Protein AF-0000000070300167 (afdb_homodimer)

InterPro domains:
  IPR032025 Protein of unknown function DUF5063 [PF16702] (9-172)
  IPR038312 DUF5063 superfamily [G3DSA:1.20.120.1550] (3-178)

Nearest PDB structures (foldseek):
  3nrh-assembly1_A  TM=9.424E-01  e=7.336E-11  Bacteroides fragilis YCH46
  3nrh-assembly1_B-2  TM=9.365E-01  e=2.059E-10  Bacteroides fragilis YCH46
  5krw-assembly1_A  TM=2.475E-01  e=1.646E+00  Salmonella enterica subsp. enterica serovar Typhimurium str. LT2
  6dry-assembly1_A  TM=3.589E-01  e=3.986E+00  Homo sapiens
  1ocr-assembly1_C  TM=2.456E-01  e=5.623E+00  Bos taurus

Foldseek 3Di:
DPPPPPDQLCDPLNVQLLVLLVVLLVLLLCVLVDQLLVSLVSLLPSLVSNLVSLVPPPQFAADPVPQPQDFDQDPVSLVSSLVSNCVNCPPLQKDWDPVPPPPPPDPDTDIDGLSNLSSLLNRLSVSLSVCVVVVPSVCNSNSSNVSNVCCVVPSVVSSVVSSVSSVCVNPDPVSVVSVVVVVVVD/DPPPPPDQLCDPLNVQLLVLLVVLLVLLLCVLVDQLLVSLVSLLPSLVSNLVSLVPPPQFAADPVPQPQDFDQDPVSLVSSLVSNCVNCPPLQKDFDPVPPCPPPDPDTDIDGLSNLSSLLNRLSVSLSVCVVVVPSVCNSNSSNVSNVCCVVPSVVSSVVSSVSSVCVNPDPVSVVSVVVVVVVD

pLDDT: mean 89.62, std 16.92, range [21.0, 98.94]

Structure (mmCIF, N/CA/C/O backbone):
data_AF-0000000070300167-model_v1
#
loop_
_entity.id
_entity.type
_entity.pdbx_description
1 polymer 'DUF5063 domain-containing protein'
#
loop_
_atom_site.group_PDB
_atom_site.id
_atom_site.type_symbol
_atom_site.label_atom_id
_atom_site.label_alt_id
_atom_site.label_comp_id
_atom_site.label_asym_id
_atom_site.label_entity_id
_atom_site.label_seq_id
_atom_site.pdbx_PDB_ins_code
_atom_site.Cartn_x
_atom_site.Cartn_y
_atom_site.Cartn_z
_atom_site.occupancy
_atom_site.B_iso_or_equiv
_atom_site.auth_seq_id
_atom_site.auth_comp_id
_atom_site.auth_asym_id
_atom_site.auth_atom_id
_atom_site.pdbx_PDB_model_num
ATOM 1 N N . MET A 1 1 ? 16.453 39.25 -17.203 1 25.11 1 MET A N 1
ATOM 2 C CA . MET A 1 1 ? 16.219 38.562 -15.922 1 25.11 1 MET A CA 1
ATOM 3 C C . MET A 1 1 ? 15.164 37.469 -16.062 1 25.11 1 MET A C 1
ATOM 5 O O . MET A 1 1 ? 14.016 37.781 -16.375 1 25.11 1 MET A O 1
ATOM 9 N N . LYS A 1 2 ? 15.367 36.375 -16.641 1 31.42 2 LYS A N 1
ATOM 10 C CA . LYS A 1 2 ? 14.391 35.438 -17.219 1 31.42 2 LYS A CA 1
ATOM 11 C C . LYS A 1 2 ? 13.359 35.031 -16.172 1 31.42 2 LYS A C 1
ATOM 13 O O . LYS A 1 2 ? 13.727 34.625 -15.062 1 31.42 2 LYS A O 1
ATOM 18 N N . GLU A 1 3 ? 12.172 35.688 -16.031 1 32.5 3 GLU A N 1
ATOM 19 C CA . GLU A 1 3 ? 11.07 35.469 -15.094 1 32.5 3 GLU A CA 1
ATOM 20 C C . GLU A 1 3 ? 10.812 34 -14.844 1 32.5 3 GLU A C 1
ATOM 22 O O . GLU A 1 3 ? 10.586 33.219 -15.789 1 32.5 3 GLU A O 1
ATOM 27 N N . THR A 1 4 ? 11.609 33.25 -14.117 1 35.62 4 THR A N 1
ATOM 28 C CA . THR A 1 4 ? 11.367 31.859 -13.672 1 35.62 4 THR A CA 1
ATOM 29 C C . THR A 1 4 ? 9.875 31.625 -13.43 1 35.62 4 THR A C 1
ATOM 31 O O . THR A 1 4 ? 9.266 32.312 -12.602 1 35.62 4 THR A O 1
ATOM 34 N N . ASN A 1 5 ? 9.031 31.516 -14.422 1 37.38 5 ASN A N 1
ATOM 35 C CA . ASN A 1 5 ? 7.574 31.422 -14.453 1 37.38 5 ASN A CA 1
ATOM 36 C C . ASN A 1 5 ? 7.016 30.828 -13.164 1 37.38 5 ASN A C 1
ATOM 38 O O . ASN A 1 5 ? 7.359 29.703 -12.805 1 37.38 5 ASN A O 1
ATOM 42 N N . ALA A 1 6 ? 6.883 31.406 -12.016 1 41.62 6 ALA A N 1
ATOM 43 C CA . ALA A 1 6 ? 6.383 31.141 -10.672 1 41.62 6 ALA A CA 1
ATOM 44 C C . ALA A 1 6 ? 5.375 30 -10.68 1 41.62 6 ALA A C 1
ATOM 46 O O . ALA A 1 6 ? 4.219 30.188 -11.07 1 41.62 6 ALA A O 1
ATOM 47 N N . GLY A 1 7 ? 5.402 28.672 -11.203 1 50.94 7 GLY A N 1
ATOM 48 C CA . GLY A 1 7 ? 4.711 27.438 -11.555 1 50.94 7 GLY A CA 1
ATOM 49 C C . GLY A 1 7 ? 3.656 27.047 -10.539 1 50.94 7 GLY A C 1
ATOM 50 O O . GLY A 1 7 ? 3.717 27.453 -9.383 1 50.94 7 GLY A O 1
ATOM 51 N N . SER A 1 8 ? 2.234 26.75 -11 1 73.44 8 SER A N 1
ATOM 52 C CA . SER A 1 8 ? 0.979 26.562 -10.273 1 73.44 8 SER A CA 1
ATOM 53 C C . SER A 1 8 ? 1.169 25.672 -9.055 1 73.44 8 SER A C 1
ATOM 55 O O . SER A 1 8 ? 1.855 24.641 -9.133 1 73.44 8 SER A O 1
ATOM 57 N N . VAL A 1 9 ? 1.054 26.25 -7.863 1 84.5 9 VAL A N 1
ATOM 58 C CA . VAL A 1 9 ? 1.05 25.469 -6.625 1 84.5 9 VAL A CA 1
ATOM 59 C C . VAL A 1 9 ? 0.183 24.234 -6.793 1 84.5 9 VAL A C 1
ATOM 61 O O . VAL A 1 9 ? 0.284 23.281 -6.008 1 84.5 9 VAL A O 1
ATOM 64 N N . TYR A 1 10 ? -0.484 24.234 -7.883 1 90.62 10 TYR A N 1
ATOM 65 C CA . TYR A 1 10 ? -1.312 23.078 -8.188 1 90.62 10 TYR A CA 1
ATOM 66 C C . TYR A 1 10 ? -0.616 22.156 -9.188 1 90.62 10 TYR A C 1
ATOM 68 O O . TYR A 1 10 ? -1.032 22.047 -10.344 1 90.62 10 TYR A O 1
ATOM 76 N N . SER A 1 11 ? 0.337 21.438 -8.703 1 94.38 11 SER A N 1
ATOM 77 C CA . SER A 1 11 ? 1.073 20.484 -9.523 1 94.38 11 SER A CA 1
ATOM 78 C C . SER A 1 11 ? 0.203 19.281 -9.891 1 94.38 11 SER A C 1
ATOM 80 O O . SER A 1 11 ? -0.811 19.031 -9.234 1 94.38 11 SER A O 1
ATOM 82 N N . PRO A 1 12 ? 0.55 18.625 -10.992 1 96.56 12 PRO A N 1
ATOM 83 C CA . PRO A 1 12 ? -0.174 17.406 -11.305 1 96.56 12 PRO A CA 1
ATOM 84 C C . PRO A 1 12 ? -0.193 16.406 -10.148 1 96.56 12 PRO A C 1
ATOM 86 O O . PRO A 1 12 ? -1.192 15.719 -9.938 1 96.56 12 PRO A O 1
ATOM 89 N N . GLU A 1 13 ? 0.882 16.297 -9.391 1 97.56 13 GLU A N 1
ATOM 90 C CA . GLU A 1 13 ? 0.971 15.391 -8.25 1 97.56 13 GLU A CA 1
ATOM 91 C C . GLU A 1 13 ? -0.043 15.766 -7.172 1 97.56 13 GLU A C 1
ATOM 93 O O . GLU A 1 13 ? -0.652 14.883 -6.555 1 97.56 13 GLU A O 1
ATOM 98 N N . LEU A 1 14 ? -0.174 17.094 -6.988 1 97.88 14 LEU A N 1
ATOM 99 C CA . LEU A 1 14 ? -1.149 17.531 -6 1 97.88 14 LEU A CA 1
ATOM 100 C C . LEU A 1 14 ? -2.57 17.219 -6.457 1 97.88 14 LEU A C 1
ATOM 102 O O . LEU A 1 14 ? -3.408 16.812 -5.652 1 97.88 14 LEU A O 1
ATOM 106 N N . ILE A 1 15 ? -2.82 17.391 -7.711 1 97.62 15 ILE A N 1
ATOM 107 C CA . ILE A 1 15 ? -4.145 17.125 -8.258 1 97.62 15 ILE A CA 1
ATOM 108 C C . ILE A 1 15 ? -4.461 15.633 -8.148 1 97.62 15 ILE A C 1
ATOM 110 O O . ILE A 1 15 ? -5.574 15.258 -7.781 1 97.62 15 ILE A O 1
ATOM 114 N N . GLU A 1 16 ? -3.518 14.805 -8.477 1 98.44 16 GLU A N 1
ATOM 115 C CA . GLU A 1 16 ? -3.693 13.359 -8.367 1 98.44 16 GLU A CA 1
ATOM 116 C C . GLU A 1 16 ? -3.922 12.938 -6.922 1 98.44 16 GLU A C 1
ATOM 118 O O . GLU A 1 16 ? -4.777 12.094 -6.641 1 98.44 16 GLU A O 1
ATOM 123 N N . PHE A 1 17 ? -3.178 13.555 -6.059 1 98.69 17 PHE A N 1
ATOM 124 C CA . PHE A 1 17 ? -3.381 13.297 -4.637 1 98.69 17 PHE A CA 1
ATOM 125 C C . PHE A 1 17 ? -4.793 13.695 -4.215 1 98.69 17 PHE A C 1
ATOM 127 O O . PHE A 1 17 ? -5.469 12.938 -3.516 1 98.69 17 PHE A O 1
ATOM 134 N N . ALA A 1 18 ? -5.168 14.852 -4.609 1 98.5 18 ALA A N 1
ATOM 135 C CA . ALA A 1 18 ? -6.484 15.359 -4.227 1 98.5 18 ALA A CA 1
ATOM 136 C C . ALA A 1 18 ? -7.594 14.453 -4.754 1 98.5 18 ALA A C 1
ATOM 138 O O . ALA A 1 18 ? -8.578 14.195 -4.059 1 98.5 18 ALA A O 1
ATOM 139 N N . THR A 1 19 ? -7.41 13.945 -5.93 1 98.44 19 THR A N 1
ATOM 140 C CA . THR A 1 19 ? -8.406 13.07 -6.539 1 98.44 19 THR A CA 1
ATOM 141 C C . THR A 1 19 ? -8.586 11.797 -5.711 1 98.44 19 THR A C 1
ATOM 143 O O . THR A 1 19 ? -9.719 11.43 -5.371 1 98.44 19 THR A O 1
ATOM 146 N N . VAL A 1 20 ? -7.527 11.172 -5.352 1 98.81 20 VAL A N 1
ATOM 147 C CA . VAL A 1 20 ? -7.574 9.938 -4.574 1 98.81 20 VAL A CA 1
ATOM 148 C C . VAL A 1 20 ? -7.988 10.25 -3.137 1 9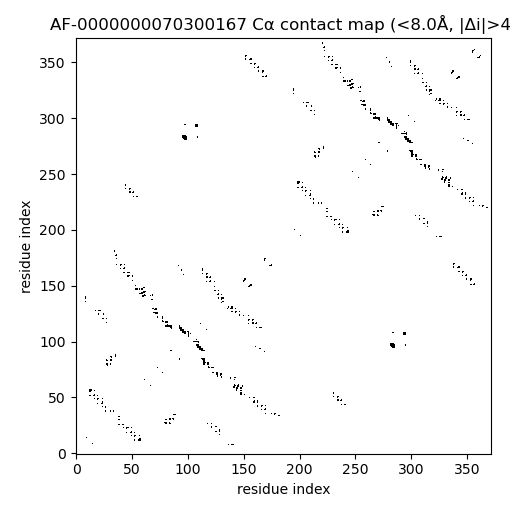8.81 20 VAL A C 1
ATOM 150 O O . VAL A 1 20 ? -8.727 9.484 -2.516 1 98.81 20 VAL A O 1
ATOM 153 N N . GLY A 1 21 ? -7.484 11.383 -2.592 1 98.88 21 GLY A N 1
ATOM 154 C CA . GLY A 1 21 ? -7.828 11.797 -1.239 1 98.88 21 GLY A CA 1
ATOM 155 C C . GLY A 1 21 ? -9.312 12.047 -1.049 1 98.88 21 GLY A C 1
ATOM 156 O O . GLY A 1 21 ? -9.891 11.656 -0.031 1 98.88 21 GLY A O 1
ATOM 157 N N . VAL A 1 22 ? -9.883 12.688 -2.021 1 98.81 22 VAL A N 1
ATOM 158 C CA . VAL A 1 22 ? -11.312 12.961 -1.962 1 98.81 22 VAL A CA 1
ATOM 159 C C . VAL A 1 22 ? -12.086 11.641 -1.965 1 98.81 22 VAL A C 1
ATOM 161 O O . VAL A 1 22 ? -13.062 11.484 -1.225 1 98.81 22 VAL A O 1
ATOM 164 N N . GLU A 1 23 ? -11.672 10.711 -2.783 1 98.75 23 GLU A N 1
ATOM 165 C CA . GLU A 1 23 ? -12.312 9.398 -2.822 1 98.75 23 GLU A CA 1
ATOM 166 C C . GLU A 1 23 ? -12.188 8.688 -1.478 1 98.75 23 GLU A C 1
ATOM 168 O O . GLU A 1 23 ? -13.156 8.102 -0.986 1 98.75 23 GLU A O 1
ATOM 173 N N . PHE A 1 24 ? -11.055 8.727 -0.912 1 98.94 24 PHE A N 1
ATOM 174 C CA . PHE A 1 24 ? -10.82 8.094 0.379 1 98.94 24 PHE A CA 1
ATOM 175 C C . PHE A 1 24 ? -11.68 8.734 1.463 1 98.94 24 PHE A C 1
ATOM 177 O O . PHE A 1 24 ? -12.32 8.031 2.246 1 98.94 24 PHE A O 1
ATOM 184 N N . CYS A 1 25 ? -11.617 10.094 1.52 1 98.88 25 CYS A N 1
ATOM 185 C CA . CYS A 1 25 ? -12.383 10.789 2.545 1 98.88 25 CYS A CA 1
ATOM 186 C C . CYS A 1 25 ? -13.875 10.484 2.42 1 98.88 25 CYS A C 1
ATOM 188 O O . CYS A 1 25 ? -14.547 10.234 3.422 1 98.88 25 CYS A O 1
ATOM 190 N N . ALA A 1 26 ? -14.367 10.484 1.227 1 98.75 26 ALA A N 1
ATOM 191 C CA . ALA A 1 26 ? -15.773 10.164 1.007 1 98.75 26 ALA A CA 1
ATOM 192 C C . ALA A 1 26 ? -16.094 8.742 1.477 1 98.75 26 ALA A C 1
ATOM 194 O O . ALA A 1 26 ? -17.141 8.508 2.092 1 98.75 26 ALA A O 1
ATOM 195 N N . LEU A 1 27 ? -15.227 7.812 1.201 1 98.88 27 LEU A N 1
ATOM 196 C CA . LEU A 1 27 ? -15.414 6.414 1.569 1 98.88 27 LEU A CA 1
ATOM 197 C C . LEU A 1 27 ? -15.539 6.258 3.082 1 98.88 27 LEU A C 1
ATOM 199 O O . LEU A 1 27 ? -16.469 5.613 3.57 1 98.88 27 LEU A O 1
ATOM 203 N N . VAL A 1 28 ? -14.648 6.867 3.848 1 98.88 28 VAL A N 1
ATOM 204 C CA . VAL A 1 28 ? -14.633 6.641 5.289 1 98.88 28 VAL A CA 1
ATOM 205 C C . VAL A 1 28 ? -15.719 7.473 5.957 1 98.88 28 VAL A C 1
ATOM 207 O O . VAL A 1 28 ? -16.297 7.055 6.965 1 98.88 28 VAL A O 1
ATOM 210 N N . GLU A 1 29 ? -16.016 8.656 5.402 1 98.75 29 GLU A N 1
ATOM 211 C CA . GLU A 1 29 ? -17.094 9.484 5.938 1 98.75 29 GLU A CA 1
ATOM 212 C C . GLU A 1 29 ? -18.453 8.797 5.801 1 98.75 29 GLU A C 1
ATOM 214 O O . GLU A 1 29 ? -19.344 9.008 6.621 1 98.75 29 GLU A O 1
ATOM 219 N N . GLN A 1 30 ? -18.531 8.008 4.789 1 98.25 30 GLN A N 1
ATOM 220 C CA . GLN A 1 30 ? -19.797 7.336 4.52 1 98.25 30 GLN A CA 1
ATOM 221 C C . GLN A 1 30 ? -19.703 5.844 4.824 1 98.25 30 GLN A C 1
ATOM 223 O O . GLN A 1 30 ? -20.422 5.035 4.223 1 98.25 30 GLN A O 1
ATOM 228 N N . ALA A 1 31 ? -18.859 5.477 5.676 1 98.44 31 ALA A N 1
ATOM 229 C CA . ALA A 1 31 ? -18.625 4.066 5.98 1 98.44 31 ALA A CA 1
ATOM 230 C C . ALA A 1 31 ? -19.922 3.371 6.383 1 98.44 31 ALA A C 1
ATOM 232 O O . ALA A 1 31 ? -20.188 2.258 5.93 1 98.44 31 ALA A O 1
ATOM 233 N N . ALA A 1 32 ? -20.797 4.086 7.145 1 96.75 32 ALA A N 1
ATOM 234 C CA . ALA A 1 32 ? -22.016 3.502 7.691 1 96.75 32 ALA A CA 1
ATOM 235 C C . ALA A 1 32 ? -23.016 3.182 6.578 1 96.75 32 ALA A C 1
ATOM 237 O O . ALA A 1 32 ? -23.906 2.35 6.758 1 96.75 32 ALA A O 1
ATOM 238 N N . ALA A 1 33 ? -22.844 3.797 5.473 1 97.19 33 ALA A N 1
ATOM 239 C CA . ALA A 1 33 ? -23.781 3.639 4.371 1 97.19 33 ALA A CA 1
ATOM 240 C C . ALA A 1 33 ? -23.375 2.498 3.447 1 97.19 33 ALA A C 1
ATOM 242 O O . ALA A 1 33 ? -24.125 2.104 2.557 1 97.19 33 ALA A O 1
ATOM 243 N N . HIS A 1 34 ? -22.25 1.904 3.604 1 97 34 HIS A N 1
ATOM 244 C CA . HIS A 1 34 ? -21.75 0.831 2.754 1 97 34 HIS A CA 1
ATOM 245 C C . HIS A 1 34 ? -22.031 -0.536 3.371 1 97 34 HIS A C 1
ATOM 247 O O . HIS A 1 34 ? -22.078 -0.673 4.594 1 97 34 HIS A O 1
ATOM 253 N N . ARG A 1 35 ? -22.203 -1.478 2.43 1 96.94 35 ARG A N 1
ATOM 254 C CA . ARG A 1 35 ? -22.031 -2.855 2.879 1 96.94 35 ARG A CA 1
ATOM 255 C C . ARG A 1 35 ? -20.609 -3.107 3.352 1 96.94 35 ARG A C 1
ATOM 257 O O . ARG A 1 35 ? -19.656 -2.514 2.828 1 96.94 35 ARG A O 1
ATOM 264 N N . THR A 1 36 ? -20.484 -3.986 4.32 1 97.88 36 THR A N 1
ATOM 265 C CA . THR A 1 36 ? -19.172 -4.277 4.895 1 97.88 36 THR A CA 1
ATOM 266 C C . THR A 1 36 ? -18.188 -4.723 3.814 1 97.88 36 THR A C 1
ATOM 268 O O . THR A 1 36 ? -17.078 -4.215 3.734 1 97.88 36 THR A O 1
ATOM 271 N N . THR A 1 37 ? -18.641 -5.582 2.936 1 98 37 THR A N 1
ATOM 272 C CA . THR A 1 37 ? -17.766 -6.141 1.92 1 98 37 THR A CA 1
ATOM 273 C C . THR A 1 37 ? -17.375 -5.082 0.887 1 98 37 THR A C 1
ATOM 275 O O . THR A 1 37 ? -16.25 -5.051 0.411 1 98 37 THR A O 1
ATOM 278 N N . ASP A 1 38 ? -18.312 -4.234 0.603 1 98.06 38 ASP A N 1
ATOM 279 C CA . ASP A 1 38 ? -18.031 -3.146 -0.327 1 98.06 38 ASP A CA 1
ATOM 280 C C . ASP A 1 38 ? -17 -2.18 0.253 1 98.06 38 ASP A C 1
ATOM 282 O O . ASP A 1 38 ? -16.094 -1.72 -0.458 1 98.06 38 ASP A O 1
ATOM 286 N N . PHE A 1 39 ? -17.156 -1.859 1.493 1 98.75 39 PHE A N 1
ATOM 287 C CA . PHE A 1 39 ? -16.234 -0.958 2.156 1 98.75 39 PHE A CA 1
ATOM 288 C C . PHE A 1 39 ? -14.82 -1.542 2.16 1 98.75 39 PHE A C 1
ATOM 290 O O . PHE A 1 39 ? -13.859 -0.853 1.824 1 98.75 39 PHE A O 1
ATOM 297 N N . ILE A 1 40 ? -14.695 -2.818 2.521 1 98.75 40 ILE A N 1
ATOM 298 C CA . ILE A 1 40 ? -13.398 -3.488 2.6 1 98.75 40 ILE A CA 1
ATOM 299 C C . ILE A 1 40 ? -12.758 -3.531 1.215 1 98.75 40 ILE A C 1
ATOM 301 O O . ILE A 1 40 ? -11.562 -3.25 1.067 1 98.75 40 ILE A O 1
ATOM 305 N N . ASP A 1 41 ? -13.539 -3.844 0.229 1 98.25 41 ASP A N 1
ATOM 306 C CA . ASP A 1 41 ? -13.055 -3.924 -1.145 1 98.25 41 ASP A CA 1
ATOM 307 C C . ASP A 1 41 ? -12.523 -2.572 -1.62 1 98.25 41 ASP A C 1
ATOM 309 O O . ASP A 1 41 ? -11.414 -2.484 -2.148 1 98.25 41 ASP A O 1
ATOM 313 N N . LYS A 1 42 ? -13.258 -1.543 -1.395 1 98.62 42 LYS A N 1
ATOM 314 C CA . LYS A 1 42 ? -12.875 -0.205 -1.838 1 98.62 42 LYS A CA 1
ATOM 315 C C . LYS A 1 42 ? -11.695 0.326 -1.035 1 98.62 42 LYS A C 1
ATOM 317 O O . LYS A 1 42 ? -10.758 0.888 -1.603 1 98.62 42 LYS A O 1
ATOM 322 N N . ALA A 1 43 ? -11.734 0.122 0.259 1 98.88 43 ALA A N 1
ATOM 323 C CA . ALA A 1 43 ? -10.68 0.633 1.129 1 98.88 43 ALA A CA 1
ATOM 324 C C . ALA A 1 43 ? -9.344 -0.046 0.829 1 98.88 43 ALA A C 1
ATOM 326 O O . ALA A 1 43 ? -8.305 0.612 0.78 1 98.88 43 ALA A O 1
ATOM 327 N N . SER A 1 44 ? -9.375 -1.395 0.604 1 98.44 44 SER A N 1
ATOM 328 C CA . SER A 1 44 ? -8.148 -2.145 0.345 1 98.44 44 SER A CA 1
ATOM 329 C C . SER A 1 44 ? -7.5 -1.706 -0.963 1 98.44 44 SER A C 1
ATOM 331 O O . SER A 1 44 ? -6.297 -1.892 -1.158 1 98.44 44 SER A O 1
ATOM 333 N N . LYS A 1 45 ? -8.25 -1.039 -1.826 1 98.5 45 LYS A N 1
ATOM 334 C CA . LYS A 1 45 ? -7.73 -0.603 -3.117 1 98.5 45 LYS A CA 1
ATOM 335 C C . LYS A 1 45 ? -7.336 0.872 -3.082 1 98.5 45 LYS A C 1
ATOM 337 O O . LYS A 1 45 ? -6.32 1.264 -3.66 1 98.5 45 LYS A O 1
ATOM 342 N N . VAL A 1 46 ? -8.055 1.632 -2.381 1 98.81 46 VAL A N 1
ATOM 343 C CA . VAL A 1 46 ? -7.805 3.068 -2.4 1 98.81 46 VAL A CA 1
ATOM 344 C C . VAL A 1 46 ? -6.598 3.395 -1.527 1 98.81 46 VAL A C 1
ATOM 346 O O . VAL A 1 46 ? -5.844 4.324 -1.822 1 98.81 46 VAL A O 1
ATOM 349 N N . LEU A 1 47 ? -6.332 2.639 -0.476 1 98.88 47 LEU A N 1
ATOM 350 C CA . LEU A 1 47 ? -5.27 2.949 0.474 1 98.88 47 LEU A CA 1
ATOM 351 C C . LEU A 1 47 ? -3.9 2.838 -0.187 1 98.88 47 LEU A C 1
ATOM 353 O O . LEU A 1 47 ? -3.084 3.758 -0.09 1 98.88 47 LEU A O 1
ATOM 357 N N . PRO A 1 48 ? -3.611 1.742 -0.956 1 98.81 48 PRO A N 1
ATOM 358 C CA . PRO A 1 48 ? -2.326 1.702 -1.658 1 98.81 48 PRO A CA 1
ATOM 359 C C . PRO A 1 48 ? -2.164 2.848 -2.656 1 98.81 48 PRO A C 1
ATOM 361 O O . PRO A 1 48 ? -1.071 3.406 -2.787 1 98.81 48 PRO A O 1
ATOM 364 N N . LEU A 1 49 ? -3.219 3.158 -3.293 1 98.75 49 LEU A N 1
ATOM 365 C CA . LEU A 1 49 ? -3.17 4.262 -4.246 1 98.75 49 LEU A CA 1
ATOM 366 C C . LEU A 1 49 ? -2.9 5.582 -3.537 1 98.75 49 LEU A C 1
ATOM 368 O O . LEU A 1 49 ? -2.115 6.402 -4.02 1 98.75 49 LEU A O 1
ATOM 372 N N . LEU A 1 50 ? -3.561 5.785 -2.43 1 98.94 50 LEU A N 1
ATOM 373 C CA . LEU A 1 50 ? -3.361 7 -1.643 1 98.94 50 LEU A CA 1
ATOM 374 C C . LEU A 1 50 ? -1.924 7.09 -1.141 1 98.94 50 LEU A C 1
ATOM 376 O O . LEU A 1 50 ? -1.33 8.172 -1.142 1 98.94 50 LEU A O 1
ATOM 380 N N . TYR A 1 51 ? -1.36 5.961 -0.686 1 98.94 51 TYR A N 1
ATOM 381 C CA . TYR A 1 51 ? 0.034 5.938 -0.258 1 98.94 51 TYR A CA 1
ATOM 382 C C . TYR A 1 51 ? 0.953 6.441 -1.366 1 98.94 51 TYR A C 1
ATOM 384 O O . TYR A 1 51 ? 1.779 7.328 -1.142 1 98.94 51 TYR A O 1
ATOM 392 N N . LEU A 1 52 ? 0.708 5.922 -2.557 1 98.81 52 LEU A N 1
ATOM 393 C CA . LEU A 1 52 ? 1.561 6.27 -3.688 1 98.81 52 LEU A CA 1
ATOM 394 C C . LEU A 1 52 ? 1.432 7.75 -4.031 1 98.81 52 LEU A C 1
ATOM 396 O O . LEU A 1 52 ? 2.438 8.438 -4.223 1 98.81 52 LEU A O 1
ATOM 400 N N . LYS A 1 53 ? 0.204 8.195 -4.098 1 98.81 53 LYS A N 1
ATOM 401 C CA . LYS A 1 53 ? -0.017 9.586 -4.484 1 98.81 53 LYS A CA 1
ATOM 402 C C . LYS A 1 53 ? 0.542 10.539 -3.436 1 98.81 53 LYS A C 1
ATOM 404 O O . LYS A 1 53 ? 1.008 11.633 -3.77 1 98.81 53 LYS A O 1
ATOM 409 N N . THR A 1 54 ? 0.536 10.109 -2.17 1 98.88 54 THR A N 1
ATOM 410 C CA . THR A 1 54 ? 1.142 10.922 -1.124 1 98.88 54 THR A CA 1
ATOM 411 C C . THR A 1 54 ? 2.658 10.969 -1.287 1 98.88 54 THR A C 1
ATOM 413 O O . THR A 1 54 ? 3.258 12.047 -1.237 1 98.88 54 THR A O 1
ATOM 416 N N . ALA A 1 55 ? 3.215 9.82 -1.535 1 98.44 55 ALA A N 1
ATOM 417 C CA . ALA A 1 55 ? 4.664 9.695 -1.653 1 98.44 55 ALA A CA 1
ATOM 418 C C . ALA A 1 55 ? 5.188 10.508 -2.84 1 98.44 55 ALA A C 1
ATOM 420 O O . ALA A 1 55 ? 6.375 10.82 -2.906 1 98.44 55 ALA A O 1
ATOM 421 N N . LEU A 1 56 ? 4.305 10.859 -3.791 1 98.31 56 LEU A N 1
ATOM 422 C CA . LEU A 1 56 ? 4.715 11.547 -5.016 1 98.31 56 LEU A CA 1
ATOM 423 C C . LEU A 1 56 ? 4.477 13.047 -4.906 1 98.31 56 LEU A C 1
ATOM 425 O O . LEU A 1 56 ? 4.781 13.797 -5.836 1 98.31 56 LEU A O 1
ATOM 429 N N . LEU A 1 57 ? 3.93 13.5 -3.773 1 98.25 57 LEU A N 1
ATOM 430 C CA . LE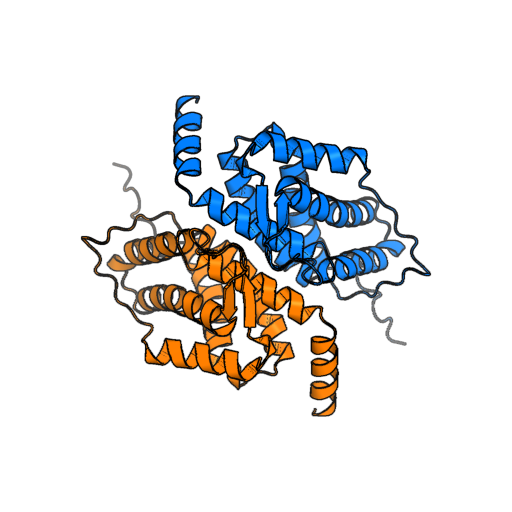U A 1 57 ? 3.736 14.93 -3.576 1 98.25 57 LEU A CA 1
ATOM 431 C C . LEU A 1 57 ? 5.07 15.672 -3.625 1 98.25 57 LEU A C 1
ATOM 433 O O . LEU A 1 57 ? 6.105 15.117 -3.262 1 98.25 57 LEU A O 1
ATOM 437 N N . PRO A 1 58 ? 4.996 16.938 -4.074 1 96.81 58 PRO A N 1
ATOM 438 C CA . PRO A 1 58 ? 6.242 17.703 -4.055 1 96.81 58 PRO A CA 1
ATOM 439 C C . PRO A 1 58 ? 6.855 17.797 -2.658 1 96.81 58 PRO A C 1
ATOM 441 O O . PRO A 1 58 ? 6.137 17.984 -1.675 1 96.81 58 PRO A O 1
ATOM 444 N N . PRO A 1 59 ? 8.141 17.625 -2.633 1 94.81 59 PRO A N 1
ATOM 445 C CA . PRO A 1 59 ? 8.82 17.516 -1.338 1 94.81 59 PRO A CA 1
ATOM 446 C C . PRO A 1 59 ? 8.992 18.875 -0.651 1 94.81 59 PRO A C 1
ATOM 448 O O . PRO A 1 59 ? 10.125 19.281 -0.37 1 94.81 59 PRO A O 1
ATOM 451 N N . TYR A 1 60 ? 7.914 19.453 -0.261 1 93.88 60 TYR A N 1
ATOM 452 C CA . TYR A 1 60 ? 7.969 20.688 0.503 1 93.88 60 TYR A CA 1
ATOM 453 C C . TYR A 1 60 ? 8.367 20.422 1.95 1 93.88 60 TYR A C 1
ATOM 455 O O . TYR A 1 60 ? 8.023 19.375 2.51 1 93.88 60 TYR A O 1
ATOM 463 N N . GLU A 1 61 ? 9.086 21.344 2.471 1 90.25 61 GLU A N 1
ATOM 464 C CA . GLU A 1 61 ? 9.508 21.219 3.863 1 90.25 61 GLU A CA 1
ATOM 465 C C . GLU A 1 61 ? 8.469 21.812 4.809 1 90.25 61 GLU A C 1
ATOM 467 O O . GLU A 1 61 ? 7.656 22.656 4.398 1 90.25 61 GLU A O 1
ATOM 472 N N . TYR A 1 62 ? 8.516 21.25 5.996 1 91.06 62 TYR A N 1
ATOM 473 C CA . TYR A 1 62 ? 7.582 21.719 7.02 1 91.06 62 TYR A CA 1
ATOM 474 C C . TYR A 1 62 ? 8.328 22.203 8.258 1 91.06 62 TYR A C 1
ATOM 476 O O . TYR A 1 62 ? 9.312 21.609 8.68 1 91.06 62 TYR A O 1
ATOM 484 N N . SER A 1 63 ? 7.945 23.453 8.68 1 86.19 63 SER A N 1
ATOM 485 C CA . SER A 1 63 ? 8.438 24 9.938 1 86.19 63 SER A CA 1
ATOM 486 C C . SER A 1 63 ? 7.289 24.328 10.891 1 86.19 63 SER A C 1
ATOM 488 O O . SER A 1 63 ? 6.359 25.047 10.523 1 86.19 63 SER A O 1
ATOM 490 N N . GLU A 1 64 ? 7.371 23.812 12.07 1 82.12 64 GLU A N 1
ATOM 491 C CA . GLU A 1 64 ? 6.344 24.062 13.078 1 82.12 64 GLU A CA 1
ATOM 492 C C . GLU A 1 64 ? 6.348 25.516 13.531 1 82.12 64 GLU A C 1
ATOM 494 O O . GLU A 1 64 ? 5.32 26.047 13.961 1 82.12 64 GLU A O 1
ATOM 499 N N . GLU A 1 65 ? 7.48 26.141 13.414 1 79.12 65 GLU A N 1
ATOM 500 C CA . GLU A 1 65 ? 7.652 27.516 13.875 1 79.12 65 GLU A CA 1
ATOM 501 C C . GLU A 1 65 ? 6.812 28.484 13.055 1 79.12 65 GLU A C 1
ATOM 503 O O . GLU A 1 65 ? 6.328 29.484 13.57 1 79.12 65 GLU A O 1
ATOM 508 N N . VAL A 1 66 ? 6.641 28.125 11.867 1 73.31 66 VAL A N 1
ATOM 509 C CA . VAL A 1 66 ? 5.922 29.047 10.984 1 73.31 66 VAL A CA 1
ATOM 510 C C . VAL A 1 66 ? 4.621 28.391 10.516 1 73.31 66 VAL A C 1
ATOM 512 O O . VAL A 1 66 ? 4.055 28.797 9.492 1 73.31 66 VAL A O 1
ATOM 515 N N . ASP A 1 67 ? 4.184 27.484 11.359 1 70.44 67 ASP A N 1
ATOM 516 C CA . ASP A 1 67 ? 3.004 26.75 10.922 1 70.44 67 ASP A CA 1
ATOM 517 C C . ASP A 1 67 ? 1.743 27.594 11.031 1 70.44 67 ASP A C 1
ATOM 519 O O . ASP A 1 67 ? 1.291 27.906 12.141 1 70.44 67 ASP A O 1
ATOM 523 N N . PHE A 1 68 ? 1.233 27.953 9.961 1 79 68 PHE A N 1
ATOM 524 C CA . PHE A 1 68 ? -0.006 28.719 9.898 1 79 68 PHE A CA 1
ATOM 525 C C . PHE A 1 68 ? -1.083 27.938 9.148 1 79 68 PHE A C 1
ATOM 527 O O . PHE A 1 68 ? -2.086 28.516 8.719 1 79 68 PHE A O 1
ATOM 534 N N . VAL A 1 69 ? -0.805 26.625 9.055 1 85.06 69 VAL A N 1
ATOM 535 C CA . VAL A 1 69 ? -1.728 25.812 8.266 1 85.06 69 VAL A CA 1
ATOM 536 C C . VAL A 1 69 ? -2.951 25.469 9.109 1 85.06 69 VAL A C 1
ATOM 538 O O . VAL A 1 69 ? -2.816 24.984 10.242 1 85.06 69 VAL A O 1
ATOM 541 N N . GLU A 1 70 ? -4.09 25.719 8.641 1 86.44 70 GLU A N 1
ATOM 542 C CA . GLU A 1 70 ? -5.355 25.469 9.32 1 86.44 70 GLU A CA 1
ATOM 543 C C . GLU A 1 70 ? -5.664 23.969 9.367 1 86.44 70 GLU A C 1
ATOM 545 O O . GLU A 1 70 ? -5.273 23.219 8.469 1 86.44 70 GLU A O 1
ATOM 550 N N . GLU A 1 71 ? -6.32 23.594 10.469 1 92.12 71 GLU A N 1
ATOM 551 C CA . GLU A 1 71 ? -6.863 22.234 10.586 1 92.12 71 GLU A CA 1
ATOM 552 C C . GLU A 1 71 ? -8.344 22.203 10.227 1 92.12 71 GLU A C 1
ATOM 554 O O . GLU A 1 71 ? -9.156 22.906 10.852 1 92.12 71 GLU A O 1
ATOM 559 N N . TYR A 1 72 ? -8.656 21.422 9.258 1 94.56 72 TYR A N 1
ATOM 560 C CA . TYR A 1 72 ? -10.031 21.391 8.766 1 94.56 72 TYR A CA 1
ATOM 561 C C . TYR A 1 72 ? -10.789 20.203 9.328 1 94.56 72 TYR A C 1
ATOM 563 O O . TYR A 1 72 ? -12.016 20.25 9.469 1 94.56 72 TYR A O 1
ATOM 571 N N . ILE A 1 73 ? -10.109 19.156 9.648 1 97.88 73 ILE A N 1
ATOM 572 C CA . ILE A 1 73 ? -10.742 18 10.266 1 97.88 73 ILE A CA 1
ATOM 573 C C . ILE A 1 73 ? -10.844 18.203 11.773 1 97.88 73 ILE A C 1
ATOM 575 O O . ILE A 1 73 ? -9.82 18.344 12.461 1 97.88 73 ILE A O 1
ATOM 579 N N . THR A 1 74 ? -12.047 18.25 12.242 1 97.62 74 THR A N 1
ATOM 580 C CA . THR A 1 74 ? -12.281 18.438 13.664 1 97.62 74 THR A CA 1
ATOM 581 C C . THR A 1 74 ? -12.188 17.125 14.422 1 97.62 74 THR A C 1
ATOM 583 O O . THR A 1 74 ? -12.18 16.047 13.805 1 97.62 74 THR A O 1
ATOM 586 N N . GLU A 1 75 ? -12.125 17.266 15.719 1 97.38 75 GLU A N 1
ATOM 587 C CA . GLU A 1 75 ? -12.164 16.078 16.562 1 97.38 75 GLU A CA 1
ATOM 588 C C . GLU A 1 75 ? -13.453 15.297 16.359 1 97.38 75 GLU A C 1
ATOM 590 O O . GLU A 1 75 ? -13.438 14.062 16.359 1 97.38 75 GLU A O 1
ATOM 595 N N . GLU A 1 76 ? -14.5 16.016 16.234 1 98.12 76 GLU A N 1
ATOM 596 C CA . GLU A 1 76 ? -15.797 15.383 16.016 1 98.12 76 GLU A CA 1
ATOM 597 C C . GLU A 1 76 ? -15.797 14.57 14.711 1 98.12 76 GLU A C 1
ATOM 599 O O . GLU A 1 76 ? -16.281 13.438 14.68 1 98.12 76 GLU A O 1
ATOM 604 N N . SER A 1 77 ? -15.305 15.148 13.633 1 98.31 77 SER A N 1
ATOM 605 C CA . SER A 1 77 ? -15.234 14.445 12.359 1 98.31 77 SER A CA 1
ATOM 606 C C . SER A 1 77 ? -14.336 13.219 12.445 1 98.31 77 SER A C 1
ATOM 608 O O . SER A 1 77 ? -14.656 12.172 11.883 1 98.31 77 SER A O 1
ATOM 610 N N . TYR A 1 78 ? -13.242 13.383 13.141 1 98.5 78 TYR A N 1
ATOM 611 C CA . TYR A 1 78 ? -12.336 12.266 13.391 1 98.5 78 TYR A CA 1
ATOM 612 C C . TYR A 1 78 ? -13.062 11.117 14.07 1 98.5 78 TYR A C 1
ATOM 614 O O . TYR A 1 78 ? -13 9.977 13.609 1 98.5 78 TYR A O 1
ATOM 622 N N . GLU A 1 79 ? -13.773 11.469 15.078 1 98.69 79 GLU A N 1
ATOM 623 C CA . GLU A 1 79 ? -14.453 10.453 15.883 1 98.69 79 GLU A CA 1
ATOM 624 C C . GLU A 1 79 ? -15.594 9.805 15.109 1 98.69 79 GLU A C 1
ATOM 626 O O . GLU A 1 79 ? -15.875 8.617 15.289 1 98.69 79 GLU A O 1
ATOM 631 N N . GLN A 1 80 ? -16.234 10.562 14.406 1 98.62 80 GLN A N 1
ATOM 632 C CA . GLN A 1 80 ? -17.312 10.031 13.586 1 98.62 80 GLN A CA 1
ATOM 633 C C . GLN A 1 80 ? -16.797 8.969 12.617 1 98.62 80 GLN A C 1
ATOM 635 O O . GLN A 1 80 ? -17.391 7.906 12.477 1 98.62 80 GLN A O 1
ATOM 640 N N . VAL A 1 81 ? -15.711 9.25 11.984 1 98.81 81 VAL A N 1
ATOM 641 C CA . VAL A 1 81 ? -15.109 8.312 11.047 1 98.81 81 VAL A CA 1
ATOM 642 C C . VAL A 1 81 ? -14.625 7.074 11.797 1 98.81 81 VAL A C 1
ATOM 644 O O . VAL A 1 81 ? -14.922 5.945 11.406 1 98.81 81 VAL A O 1
ATOM 647 N N . ARG A 1 82 ? -13.898 7.285 12.859 1 98.75 82 ARG A N 1
ATOM 648 C CA . ARG A 1 82 ? -13.367 6.184 13.648 1 98.75 82 ARG A CA 1
ATOM 649 C C . ARG A 1 82 ? -14.492 5.25 14.102 1 98.75 82 ARG A C 1
ATOM 651 O O . ARG A 1 82 ? -14.422 4.039 13.883 1 98.75 82 ARG A O 1
ATOM 658 N N . SER A 1 83 ? -15.547 5.867 14.656 1 98.56 83 SER A N 1
ATOM 659 C CA . SER A 1 83 ? -16.641 5.086 15.234 1 98.56 83 SER A CA 1
ATOM 660 C C . SER A 1 83 ? -17.438 4.383 14.148 1 98.56 83 SER A C 1
ATOM 662 O O . SER A 1 83 ? -17.906 3.256 14.344 1 98.56 83 SER A O 1
ATOM 664 N N . ALA A 1 84 ? -17.641 5.02 13.047 1 98.75 84 ALA A N 1
ATOM 665 C CA . ALA A 1 84 ? -18.406 4.43 11.945 1 98.75 84 ALA A CA 1
ATOM 666 C C . ALA A 1 84 ? -17.703 3.193 11.398 1 98.75 84 ALA A C 1
ATOM 668 O O . ALA A 1 84 ? -18.328 2.166 11.148 1 98.75 84 ALA A O 1
ATOM 669 N N . VAL A 1 85 ? -16.422 3.268 11.258 1 98.88 85 VAL A N 1
ATOM 670 C CA . VAL A 1 85 ? -15.641 2.152 10.719 1 98.88 85 VAL A CA 1
ATOM 671 C C . VAL A 1 85 ? -15.594 1.018 11.742 1 98.88 85 VAL A C 1
ATOM 673 O O . VAL A 1 85 ? -15.773 -0.151 11.391 1 98.88 85 VAL A O 1
ATOM 676 N N . GLU A 1 86 ? -15.375 1.401 12.969 1 98.38 86 GLU A N 1
ATOM 677 C CA . GLU A 1 86 ? -15.352 0.402 14.031 1 98.38 86 GLU A CA 1
ATOM 678 C C . GLU A 1 86 ? -16.672 -0.344 14.117 1 98.38 86 GLU A C 1
ATOM 680 O O . GLU A 1 86 ? -16.703 -1.564 14.289 1 98.38 86 GLU A O 1
ATOM 685 N N . SER A 1 87 ? -17.734 0.416 14.031 1 98.38 87 SER A N 1
ATOM 686 C CA . SER A 1 87 ? -19.047 -0.19 14.086 1 98.38 87 SER A CA 1
ATOM 687 C C . SER A 1 87 ? -19.297 -1.101 12.891 1 98.38 87 SER A C 1
ATOM 689 O O . SER A 1 87 ? -19.875 -2.18 13.031 1 98.38 87 SER A O 1
ATOM 691 N N . LEU A 1 88 ? -18.875 -0.731 11.742 1 98.25 88 LEU A N 1
ATOM 692 C CA . LEU A 1 88 ? -19.062 -1.484 10.508 1 98.25 88 LEU A CA 1
ATOM 693 C C . LEU A 1 88 ? -18.328 -2.824 10.578 1 98.25 88 LEU A C 1
ATOM 695 O O . LEU A 1 88 ? -18.875 -3.852 10.164 1 98.25 88 LEU A O 1
ATOM 699 N N . LEU A 1 89 ? -17.125 -2.83 11.125 1 98.06 89 LEU A N 1
ATOM 700 C CA . LEU A 1 89 ? -16.266 -4.016 11.109 1 98.06 89 LEU A CA 1
ATOM 701 C C . LEU A 1 89 ? -16.484 -4.859 12.359 1 98.06 89 LEU A C 1
ATOM 703 O O . LEU A 1 89 ? -16.109 -6.035 12.391 1 98.06 89 LEU A O 1
ATOM 707 N N . GLY A 1 90 ? -17.031 -4.199 13.383 1 97 90 GLY A N 1
ATOM 708 C CA . GLY A 1 90 ? -17.281 -4.918 14.625 1 97 90 GLY A CA 1
ATOM 709 C C . GLY A 1 90 ? -16.031 -5.508 15.242 1 97 90 GLY A C 1
ATOM 710 O O . GLY A 1 90 ? -15.039 -4.809 15.422 1 97 90 GLY A O 1
ATOM 711 N N . SER A 1 91 ? -16.062 -6.82 15.539 1 95.88 91 SER A N 1
ATOM 712 C CA . SER A 1 91 ? -14.953 -7.5 16.188 1 95.88 91 SER A CA 1
ATOM 713 C C . SER A 1 91 ? -13.75 -7.598 15.266 1 95.88 91 SER A C 1
ATOM 715 O O . SER A 1 91 ? -12.625 -7.84 15.727 1 95.88 91 SER A O 1
ATOM 717 N N . TYR A 1 92 ? -13.906 -7.332 14.016 1 96.12 92 TYR A N 1
ATOM 718 C CA . TYR A 1 92 ? -12.828 -7.473 13.039 1 96.12 92 TYR A CA 1
ATOM 719 C C . TYR A 1 92 ? -12.094 -6.152 12.844 1 96.12 92 TYR A C 1
ATOM 721 O O . TYR A 1 92 ? -11.156 -6.07 12.047 1 96.12 92 TYR A O 1
ATOM 729 N N . ASP A 1 93 ? -12.508 -5.168 13.625 1 97.12 93 ASP A N 1
ATOM 730 C CA . ASP A 1 93 ? -11.812 -3.883 13.602 1 97.12 93 ASP A CA 1
ATOM 731 C C . ASP A 1 93 ? -10.422 -4 14.227 1 97.12 93 ASP A C 1
ATOM 733 O O . ASP A 1 93 ? -9.508 -3.27 13.844 1 97.12 93 ASP A O 1
ATOM 737 N N . SER A 1 94 ? -10.281 -4.898 15.156 1 93.88 94 SER A N 1
ATOM 738 C CA . SER A 1 94 ? -9.031 -5.031 15.898 1 93.88 94 SER A CA 1
ATOM 739 C C . SER A 1 94 ? -8.07 -5.98 15.195 1 93.88 94 SER A C 1
ATOM 741 O O . SER A 1 94 ? -8.484 -7.008 14.656 1 93.88 94 SER A O 1
ATOM 743 N N . PHE A 1 95 ? -6.812 -5.613 15.18 1 90.19 95 PHE A N 1
ATOM 744 C CA . PHE A 1 95 ? -5.77 -6.469 14.633 1 90.19 95 PHE A CA 1
ATOM 745 C C . PHE A 1 95 ? -4.461 -6.285 15.391 1 90.19 95 PHE A C 1
ATOM 747 O O . PHE A 1 95 ? -4.297 -5.312 16.125 1 90.19 95 PHE A O 1
ATOM 754 N N . LEU A 1 96 ? -3.574 -7.199 15.242 1 80.81 96 LEU A N 1
ATOM 755 C CA . LEU A 1 96 ? -2.268 -7.125 15.891 1 80.81 96 LEU A CA 1
ATOM 756 C C . LEU A 1 96 ? -1.247 -6.453 14.969 1 80.81 96 LEU A C 1
ATOM 758 O O . LEU A 1 96 ? -1.142 -6.805 13.797 1 80.81 96 LEU A O 1
ATOM 762 N N . ASP A 1 97 ? -0.585 -5.391 15.523 1 77.88 97 ASP A N 1
ATOM 763 C CA . ASP A 1 97 ? 0.438 -4.652 14.789 1 77.88 97 ASP A CA 1
ATOM 764 C C . ASP A 1 97 ? 1.775 -4.691 15.523 1 77.88 97 ASP A C 1
ATOM 766 O O . ASP A 1 97 ? 1.854 -4.324 16.703 1 77.88 97 ASP A O 1
ATOM 770 N N . ALA A 1 98 ? 2.75 -5.273 14.945 1 63.38 98 ALA A N 1
ATOM 771 C CA . ALA A 1 98 ? 4.059 -5.391 15.586 1 63.38 98 ALA A CA 1
ATOM 772 C C . ALA A 1 98 ? 4.902 -4.141 15.336 1 63.38 98 ALA A C 1
ATOM 774 O O . ALA A 1 98 ? 5.934 -3.943 15.977 1 63.38 98 ALA A O 1
ATOM 775 N N . ARG A 1 99 ? 4.617 -3.537 14.352 1 59.34 99 ARG A N 1
ATOM 776 C CA . ARG A 1 99 ? 5.449 -2.377 14.039 1 59.34 99 ARG A CA 1
ATOM 777 C C . ARG A 1 99 ? 5.328 -1.309 15.117 1 59.34 99 ARG A C 1
ATOM 779 O O . ARG A 1 99 ? 6.25 -0.516 15.32 1 59.34 99 ARG A O 1
ATOM 786 N N . HIS A 1 100 ? 4.086 -1.027 15.594 1 46.75 100 HIS A N 1
ATOM 787 C CA . HIS A 1 100 ? 3.916 -0.005 16.625 1 46.75 100 HIS A CA 1
ATOM 788 C C . HIS A 1 100 ? 4.375 -0.514 17.984 1 46.75 100 HIS A C 1
ATOM 790 O O . HIS A 1 100 ? 3.926 -0.016 19.016 1 46.75 100 HIS A O 1
ATOM 796 N N . SER A 1 101 ? 5.094 -1.579 17.969 1 38.56 101 SER A N 1
ATOM 797 C CA . SER A 1 101 ? 5.449 -1.964 19.344 1 38.56 101 SER A CA 1
ATOM 798 C C . SER A 1 101 ? 6.148 -0.823 20.062 1 38.56 101 SER A C 1
ATOM 800 O O . SER A 1 101 ? 7.074 -0.21 19.531 1 38.56 101 SER A O 1
ATOM 802 N N . ASP A 1 102 ? 5.516 0.045 20.766 1 38.22 102 ASP A N 1
ATOM 803 C CA . ASP A 1 102 ? 6.293 0.558 21.891 1 38.22 102 ASP A CA 1
ATOM 804 C C . ASP A 1 102 ? 7.23 -0.512 22.453 1 38.22 102 ASP A C 1
ATOM 806 O O . ASP A 1 102 ? 6.867 -1.252 23.359 1 38.22 102 ASP A O 1
ATOM 810 N N . MET A 1 103 ? 7.762 -1.181 21.656 1 38.53 103 MET A N 1
ATOM 811 C CA . MET A 1 103 ? 8.68 -2.248 22.047 1 38.53 103 MET A CA 1
ATOM 812 C C . MET A 1 103 ? 9.586 -1.794 23.172 1 38.53 103 MET A C 1
ATOM 814 O O . MET A 1 103 ? 10.594 -2.443 23.469 1 38.53 103 MET A O 1
ATOM 818 N N . GLN A 1 104 ? 9.68 -0.608 23.344 1 37.22 104 GLN A N 1
ATOM 819 C CA . GLN A 1 104 ? 10.719 -0.485 24.359 1 37.22 104 GLN A CA 1
ATOM 820 C C . GLN A 1 104 ? 10.516 -1.506 25.484 1 37.22 104 GLN A C 1
ATOM 822 O O . GLN A 1 104 ? 11.484 -1.963 26.094 1 37.22 104 GLN A O 1
ATOM 827 N N . TYR A 1 105 ? 9.195 -1.611 25.969 1 39.34 105 TYR A N 1
ATOM 828 C CA . TYR A 1 105 ? 9.102 -2.229 27.281 1 39.34 105 TYR A CA 1
ATOM 829 C C . TYR A 1 105 ? 8.32 -3.537 27.219 1 39.34 105 TYR A C 1
ATOM 831 O O . TYR A 1 105 ? 8.273 -4.289 28.188 1 39.34 105 TYR A O 1
ATOM 839 N N . SER A 1 106 ? 7.422 -3.855 26.031 1 43.59 106 SER A N 1
ATOM 840 C CA . SER A 1 106 ? 6.73 -5.137 26.109 1 43.59 106 SER A CA 1
ATOM 841 C C . SER A 1 106 ? 6.805 -5.891 24.797 1 43.59 106 SER A C 1
ATOM 843 O O . SER A 1 106 ? 6.695 -5.289 23.719 1 43.59 106 SER A O 1
ATOM 845 N N . ASP A 1 107 ? 7.586 -6.941 24.547 1 52.19 107 ASP A N 1
ATOM 846 C CA . ASP A 1 107 ? 7.75 -7.934 23.5 1 52.19 107 ASP A CA 1
ATOM 847 C C . ASP A 1 107 ? 6.398 -8.383 22.953 1 52.19 107 ASP A C 1
ATOM 849 O O . ASP A 1 107 ? 6.32 -9.344 22.188 1 52.19 107 ASP A O 1
ATOM 853 N N . THR A 1 108 ? 5.258 -7.781 23.344 1 57 108 THR A N 1
ATOM 854 C CA . THR A 1 108 ? 3.969 -8.32 22.922 1 57 108 THR A CA 1
ATOM 855 C C . THR A 1 108 ? 3.316 -7.414 21.891 1 57 108 THR A C 1
ATOM 857 O O . THR A 1 108 ? 3.334 -6.191 22.016 1 57 108 THR A O 1
ATOM 860 N N . PRO A 1 109 ? 2.859 -7.98 20.781 1 62.19 109 PRO A N 1
ATOM 861 C CA . PRO A 1 109 ? 2.082 -7.211 19.812 1 62.19 109 PRO A CA 1
ATOM 862 C C . PRO A 1 109 ? 1.005 -6.352 20.453 1 62.19 109 PRO A C 1
ATOM 864 O O . PRO A 1 109 ? 0.427 -6.746 21.469 1 62.19 109 PRO A O 1
ATOM 867 N N . VAL A 1 110 ? 0.958 -5.086 19.984 1 68.56 110 VAL A N 1
ATOM 868 C CA . VAL A 1 110 ? -0.057 -4.164 20.484 1 68.56 110 VAL A CA 1
ATOM 869 C C . VAL A 1 110 ? -1.314 -4.262 19.625 1 68.56 110 VAL A C 1
ATOM 871 O O . VAL A 1 110 ? -1.229 -4.434 18.406 1 68.56 110 VAL A O 1
ATOM 874 N N . GLY A 1 111 ? -2.393 -4.355 20.266 1 81.19 111 GLY A N 1
ATOM 875 C CA . GLY A 1 111 ? -3.668 -4.273 19.578 1 81.19 111 GLY A CA 1
ATOM 876 C C . GLY A 1 111 ? -3.887 -2.943 18.891 1 81.19 111 GLY A C 1
ATOM 877 O O . GLY A 1 111 ? -3.529 -1.892 19.422 1 81.19 111 GLY A O 1
ATOM 878 N N . ALA A 1 112 ? -4.262 -2.965 17.609 1 88.38 112 ALA A N 1
ATOM 879 C CA . ALA A 1 112 ? -4.586 -1.768 16.828 1 88.38 112 ALA A CA 1
ATOM 880 C C . ALA A 1 112 ? -5.988 -1.86 16.234 1 88.38 112 ALA A C 1
ATOM 882 O O . ALA A 1 112 ? -6.586 -2.939 16.203 1 88.38 112 ALA A O 1
ATOM 883 N N . SER A 1 113 ? -6.555 -0.732 15.906 1 95.69 113 SER A N 1
ATOM 884 C CA . SER A 1 113 ? -7.891 -0.608 15.328 1 95.69 113 SER A CA 1
ATOM 885 C C . SER A 1 113 ? -7.832 -0.066 13.906 1 95.69 113 SER A C 1
ATOM 887 O O . SER A 1 113 ? -7.191 0.958 13.656 1 95.69 113 SER A O 1
ATOM 889 N N . ILE A 1 114 ? -8.531 -0.828 13.008 1 98.19 114 ILE A N 1
ATOM 890 C CA . ILE A 1 114 ? -8.617 -0.354 11.633 1 98.19 114 ILE A CA 1
ATOM 891 C C . ILE A 1 114 ? -9.281 1.022 11.602 1 98.19 114 ILE A C 1
ATOM 893 O O . ILE A 1 114 ? -8.805 1.927 10.906 1 98.19 114 ILE A O 1
ATOM 897 N N . GLY A 1 115 ? -10.352 1.191 12.359 1 98.75 115 GLY A N 1
ATOM 898 C CA . GLY A 1 115 ? -11.039 2.469 12.43 1 98.75 115 GLY A CA 1
ATOM 899 C C . GLY A 1 115 ? -10.148 3.605 12.883 1 98.75 115 GLY A C 1
ATOM 900 O O . GLY A 1 115 ? -10.195 4.703 12.328 1 98.75 115 GLY A O 1
ATOM 901 N N . GLU A 1 116 ? -9.312 3.348 13.844 1 98 116 GLU A N 1
ATOM 902 C CA . GLU A 1 116 ? -8.391 4.363 14.328 1 98 116 GLU A CA 1
ATOM 903 C C . GLU A 1 116 ? -7.34 4.707 13.273 1 98 116 GLU A C 1
ATOM 905 O O . GLU A 1 116 ? -7.027 5.879 13.062 1 98 116 GLU A O 1
ATOM 910 N N . CYS A 1 117 ? -6.789 3.666 12.672 1 98.12 117 CYS A N 1
ATOM 911 C CA . CYS A 1 117 ? -5.805 3.893 11.617 1 98.12 117 CYS A CA 1
ATOM 912 C C . CYS A 1 117 ? -6.395 4.734 10.492 1 98.12 117 CYS A C 1
ATOM 914 O O . CYS A 1 117 ? -5.777 5.703 10.047 1 98.12 117 CYS A O 1
ATOM 916 N N . LEU A 1 118 ? -7.609 4.402 10.094 1 98.88 118 LEU A N 1
ATOM 917 C CA . LEU A 1 118 ? -8.234 5.113 8.977 1 98.88 118 LEU A CA 1
ATOM 918 C C . LEU A 1 118 ? -8.586 6.543 9.383 1 98.88 118 LEU A C 1
ATOM 920 O O . LEU A 1 118 ? -8.508 7.461 8.562 1 98.88 118 LEU A O 1
ATOM 924 N N . ALA A 1 119 ? -8.945 6.75 10.609 1 98.88 119 ALA A N 1
ATOM 925 C CA . ALA A 1 119 ? -9.234 8.102 11.094 1 98.88 119 ALA A CA 1
ATOM 926 C C . ALA A 1 119 ? -7.969 8.953 11.125 1 98.88 119 ALA A C 1
ATOM 928 O O . ALA A 1 119 ? -8.008 10.141 10.82 1 98.88 119 ALA A O 1
ATOM 929 N N . ASP A 1 120 ? -6.855 8.352 11.531 1 98.5 120 ASP A N 1
ATOM 930 C CA . ASP A 1 120 ? -5.57 9.047 11.5 1 98.5 120 ASP A CA 1
ATOM 931 C C . ASP A 1 120 ? -5.215 9.492 10.086 1 98.5 120 ASP A C 1
ATOM 933 O O . ASP A 1 120 ? -4.758 10.617 9.883 1 98.5 120 ASP A O 1
ATOM 937 N N . VAL A 1 121 ? -5.398 8.633 9.133 1 98.88 121 VAL A N 1
ATOM 938 C CA . VAL A 1 121 ? -5.148 8.953 7.73 1 98.88 121 VAL A CA 1
ATOM 939 C C . VAL A 1 121 ? -6.105 10.047 7.27 1 98.88 121 VAL A C 1
ATOM 941 O O . VAL A 1 121 ? -5.684 11.031 6.652 1 98.88 121 VAL A O 1
ATOM 944 N N . TYR A 1 122 ? -7.352 9.922 7.641 1 98.88 122 TYR A N 1
ATOM 945 C CA . TYR A 1 122 ? -8.414 10.859 7.297 1 98.88 122 TYR A CA 1
ATOM 946 C C . TYR A 1 122 ? -8.078 12.266 7.789 1 98.88 122 TYR A C 1
ATOM 948 O O . TYR A 1 122 ? -8.273 13.25 7.07 1 98.88 122 TYR A O 1
ATOM 956 N N . GLN A 1 123 ? -7.59 12.352 8.906 1 98.62 123 GLN A N 1
ATOM 957 C CA . GLN A 1 123 ? -7.281 13.648 9.508 1 98.62 123 GLN A CA 1
ATOM 958 C C . GLN A 1 123 ? -6.273 14.414 8.656 1 98.62 123 GLN A C 1
ATOM 960 O O . GLN A 1 123 ? -6.504 15.578 8.312 1 98.62 123 GLN A O 1
ATOM 965 N N . GLN A 1 124 ? -5.16 13.758 8.328 1 98.19 124 GLN A N 1
ATOM 966 C CA . GLN A 1 124 ? -4.078 14.438 7.621 1 98.19 124 GLN A CA 1
ATOM 967 C C . GLN A 1 124 ? -4.445 14.695 6.16 1 98.19 124 GLN A C 1
ATOM 969 O O . GLN A 1 124 ? -4.172 15.773 5.625 1 98.19 124 GLN A O 1
ATOM 974 N N . VAL A 1 125 ? -5.094 13.75 5.523 1 98.81 125 VAL A N 1
ATOM 975 C CA . VAL A 1 125 ? -5.531 13.898 4.141 1 98.81 125 VAL A CA 1
ATOM 976 C C . VAL A 1 125 ? -6.594 14.992 4.047 1 98.81 125 VAL A C 1
ATOM 978 O O . VAL A 1 125 ? -6.516 15.867 3.186 1 98.81 125 VAL A O 1
ATOM 981 N N . GLY A 1 126 ? -7.559 14.953 4.977 1 98.62 126 GLY A N 1
ATOM 982 C CA . GLY A 1 126 ? -8.617 15.945 4.988 1 98.62 126 GLY A CA 1
ATOM 983 C C . GLY A 1 126 ? -8.117 17.359 5.223 1 98.62 126 GLY A C 1
ATOM 984 O O . GLY A 1 126 ? -8.633 18.312 4.641 1 98.62 126 GLY A O 1
ATOM 985 N N . ASN A 1 127 ? -7.152 17.469 6.07 1 97.81 127 ASN A N 1
ATOM 986 C CA . ASN A 1 127 ? -6.582 18.797 6.33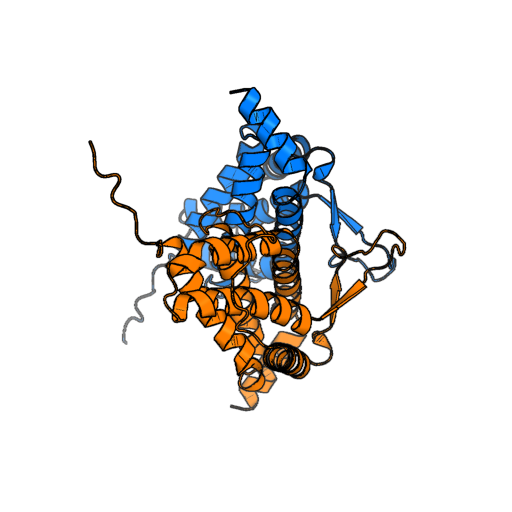6 1 97.81 127 ASN A CA 1
ATOM 987 C C . ASN A 1 127 ? -5.926 19.375 5.09 1 97.81 127 ASN A C 1
ATOM 989 O O . ASN A 1 127 ? -6.113 20.562 4.781 1 97.81 127 ASN A O 1
ATOM 993 N N . LEU A 1 128 ? -5.156 18.594 4.391 1 98.06 128 LEU A N 1
ATOM 994 C CA . LEU A 1 128 ? -4.535 19.078 3.166 1 98.06 128 LEU A CA 1
ATOM 995 C C . LEU A 1 128 ? -5.594 19.422 2.119 1 98.06 128 LEU A C 1
ATOM 997 O O . LEU A 1 128 ? -5.527 20.469 1.477 1 98.06 128 LEU A O 1
ATOM 1001 N N . LEU A 1 129 ? -6.602 18.578 1.992 1 98.12 129 LEU A N 1
ATOM 1002 C CA . LEU A 1 129 ? -7.676 18.812 1.034 1 98.12 129 LEU A CA 1
ATOM 1003 C C . LEU A 1 129 ? -8.438 20.094 1.38 1 98.12 129 LEU A C 1
ATOM 1005 O O . LEU A 1 129 ? -8.883 20.812 0.485 1 98.12 129 LEU A O 1
ATOM 1009 N N . GLY A 1 130 ? -8.609 20.297 2.68 1 97.19 130 GLY A N 1
ATOM 1010 C CA . GLY A 1 130 ? -9.258 21.531 3.107 1 97.19 130 GLY A CA 1
ATOM 1011 C C . GLY A 1 130 ? -8.516 22.766 2.656 1 97.19 130 GLY A C 1
ATOM 1012 O O . GLY A 1 130 ? -9.141 23.734 2.188 1 97.19 130 GLY A O 1
ATOM 1013 N N . VAL A 1 131 ? -7.195 22.781 2.809 1 95.94 131 VAL A N 1
ATOM 1014 C CA . VAL A 1 131 ? -6.367 23.906 2.389 1 95.94 131 VAL A CA 1
ATOM 1015 C C . VAL A 1 131 ? -6.469 24.094 0.877 1 95.94 131 VAL A C 1
ATOM 1017 O O . VAL A 1 131 ? -6.594 25.219 0.391 1 95.94 131 VAL A O 1
ATOM 1020 N N . VAL A 1 132 ? -6.473 23 0.133 1 95.62 132 VAL A N 1
ATOM 1021 C CA . VAL A 1 132 ? -6.559 23.031 -1.324 1 95.62 132 VAL A CA 1
ATOM 1022 C C . VAL A 1 132 ? -7.922 23.562 -1.753 1 95.62 132 VAL A C 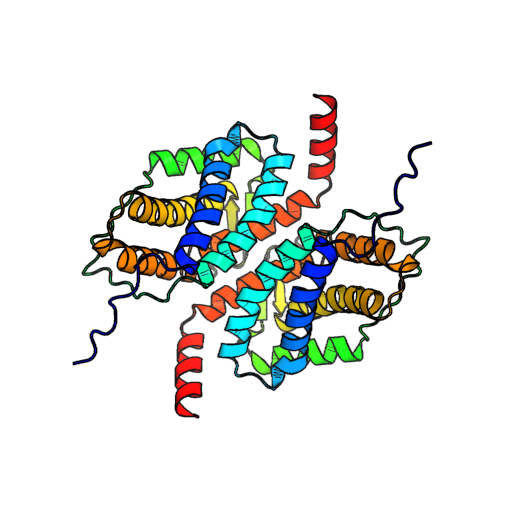1
ATOM 1024 O O . VAL A 1 132 ? -8.016 24.391 -2.668 1 95.62 132 VAL A O 1
ATOM 1027 N N . ARG A 1 133 ? -8.945 23.141 -1.129 1 95.06 133 ARG A N 1
ATOM 1028 C CA . ARG A 1 133 ? -10.312 23.516 -1.465 1 95.06 133 ARG A CA 1
ATOM 1029 C C . ARG A 1 133 ? -10.523 25.016 -1.248 1 95.06 133 ARG A C 1
ATOM 1031 O O . ARG A 1 133 ? -11.266 25.656 -1.997 1 95.06 133 ARG A O 1
ATOM 1038 N N . GLN A 1 134 ? -9.883 25.578 -0.289 1 91.69 134 GLN A N 1
ATOM 1039 C CA . GLN A 1 134 ? -10.039 26.984 0.024 1 91.69 134 GLN A CA 1
ATOM 1040 C C . GLN A 1 134 ? -9.156 27.844 -0.88 1 91.69 134 GLN A C 1
ATOM 1042 O O . GLN A 1 134 ? -9.203 29.078 -0.808 1 91.69 134 GLN A O 1
ATOM 1047 N N . SER A 1 135 ? -8.328 27.188 -1.716 1 85.94 135 SER A N 1
ATOM 1048 C CA . SER A 1 135 ? -7.445 27.859 -2.666 1 85.94 135 SER A CA 1
ATOM 1049 C C . SER A 1 135 ? -6.539 28.859 -1.965 1 85.94 135 SER A C 1
ATOM 1051 O O . SER A 1 135 ? -6.379 29.984 -2.434 1 85.94 135 SER A O 1
ATOM 1053 N N . ASN A 1 136 ? -6.164 28.453 -0.848 1 83.25 136 ASN A N 1
ATOM 1054 C CA . ASN A 1 136 ? -5.148 29.25 -0.164 1 83.25 136 ASN A CA 1
ATOM 1055 C C . ASN A 1 136 ? -3.748 28.938 -0.686 1 83.25 136 ASN A C 1
ATOM 1057 O O . ASN A 1 136 ? -2.973 28.25 -0.021 1 83.25 136 ASN A O 1
ATOM 1061 N N . ASP A 1 137 ? -3.35 29.531 -1.73 1 86.94 137 ASP A N 1
ATOM 1062 C CA . ASP A 1 137 ? -2.143 29.203 -2.484 1 86.94 137 ASP A CA 1
ATOM 1063 C C . ASP A 1 137 ? -0.896 29.328 -1.612 1 86.94 137 ASP A C 1
ATOM 1065 O O . ASP A 1 137 ? 0.043 28.547 -1.731 1 86.94 137 ASP A O 1
ATOM 1069 N N . ARG A 1 138 ? -0.967 30.312 -0.776 1 87.44 138 ARG A N 1
ATOM 1070 C CA . ARG A 1 138 ? 0.197 30.594 0.056 1 87.44 138 ARG A CA 1
ATOM 1071 C C . ARG A 1 138 ? 0.421 29.5 1.083 1 87.44 138 ARG A C 1
ATOM 1073 O O . ARG A 1 138 ? 1.559 29.219 1.47 1 87.44 138 ARG A O 1
ATOM 1080 N N . ALA A 1 139 ? -0.643 28.844 1.479 1 91.62 139 ALA A N 1
ATOM 1081 C CA . ALA A 1 139 ? -0.564 27.844 2.547 1 91.62 139 ALA A CA 1
ATOM 1082 C C . ALA A 1 139 ? -0.285 26.453 1.983 1 91.62 139 ALA A C 1
ATOM 1084 O O . ALA A 1 139 ? 0.09 25.547 2.723 1 91.62 139 ALA A O 1
ATOM 1085 N N . ILE A 1 140 ? -0.477 26.281 0.705 1 93.56 140 ILE A N 1
ATOM 1086 C CA . ILE A 1 140 ? -0.47 24.953 0.089 1 93.56 140 ILE A CA 1
ATOM 1087 C C . ILE A 1 140 ? 0.904 24.312 0.262 1 93.56 140 ILE A C 1
ATOM 1089 O O . ILE A 1 140 ? 1.01 23.172 0.71 1 93.56 140 ILE A O 1
ATOM 1093 N N . PRO A 1 141 ? 1.973 25 -0.018 1 93.75 141 PRO A N 1
ATOM 1094 C CA . PRO A 1 141 ? 3.275 24.344 0.171 1 93.75 141 PRO A CA 1
ATOM 1095 C C . PRO A 1 141 ? 3.504 23.891 1.609 1 93.75 141 PRO A C 1
ATOM 1097 O O . PRO A 1 141 ? 3.994 22.781 1.837 1 93.75 141 PRO A O 1
ATOM 1100 N N . GLN A 1 142 ? 3.115 24.688 2.523 1 94.06 142 GLN A N 1
ATOM 1101 C CA . GLN A 1 142 ? 3.285 24.328 3.928 1 94.06 142 GLN A CA 1
ATOM 1102 C C . GLN A 1 142 ? 2.373 23.172 4.312 1 94.06 142 GLN A C 1
ATOM 1104 O O . GLN A 1 142 ? 2.754 22.312 5.109 1 94.06 142 GLN A O 1
ATOM 1109 N N . ALA A 1 143 ? 1.201 23.203 3.814 1 95.75 143 ALA A N 1
ATOM 1110 C CA . ALA A 1 143 ? 0.251 22.125 4.09 1 95.75 143 ALA A CA 1
ATOM 1111 C C . ALA A 1 143 ? 0.756 20.797 3.541 1 95.75 143 ALA A C 1
ATOM 1113 O O . ALA A 1 143 ? 0.628 19.75 4.199 1 95.75 143 ALA A O 1
ATOM 1114 N N . ILE A 1 144 ? 1.315 20.859 2.348 1 97.31 144 ILE A N 1
ATOM 1115 C CA . ILE A 1 144 ? 1.897 19.641 1.77 1 97.31 144 ILE A CA 1
ATOM 1116 C C . ILE A 1 144 ? 3.062 19.172 2.635 1 97.31 144 ILE A C 1
ATOM 1118 O O . ILE A 1 144 ? 3.174 17.984 2.936 1 97.31 144 ILE A O 1
ATOM 1122 N N . GLY A 1 145 ? 3.898 20.109 3.002 1 96.69 145 GLY A N 1
ATOM 1123 C CA . GLY A 1 145 ? 5.016 19.766 3.871 1 96.69 145 GLY A CA 1
ATOM 1124 C C . GLY A 1 145 ? 4.582 19.094 5.164 1 96.69 145 GLY A C 1
ATOM 1125 O O . GLY A 1 145 ? 5.172 18.094 5.582 1 96.69 145 GLY A O 1
ATOM 1126 N N . ARG A 1 146 ? 3.592 19.656 5.836 1 96.25 146 ARG A N 1
ATOM 1127 C CA . ARG A 1 146 ? 3.059 19.078 7.07 1 96.25 146 ARG A CA 1
ATOM 1128 C C . ARG A 1 146 ? 2.514 17.672 6.832 1 96.25 146 ARG A C 1
ATOM 1130 O O . ARG A 1 146 ? 2.791 16.766 7.609 1 96.25 146 ARG A O 1
ATOM 1137 N N . CYS A 1 147 ? 1.77 17.562 5.758 1 97.69 147 CYS A N 1
ATOM 1138 C CA . CYS A 1 147 ? 1.193 16.266 5.395 1 97.69 147 CYS A CA 1
ATOM 1139 C C . CYS A 1 147 ? 2.283 15.219 5.195 1 97.69 147 CYS A C 1
ATOM 1141 O O . CYS A 1 147 ? 2.188 14.109 5.727 1 97.69 147 CYS A O 1
ATOM 1143 N N . LEU A 1 148 ? 3.352 15.594 4.52 1 97.88 148 LEU A N 1
ATOM 1144 C CA . LEU A 1 148 ? 4.438 14.672 4.207 1 97.88 148 LEU A CA 1
ATOM 1145 C C . LEU A 1 148 ? 5.25 14.344 5.453 1 97.88 148 LEU A C 1
ATOM 1147 O O . LEU A 1 148 ? 5.676 13.203 5.641 1 97.88 148 LEU A O 1
ATOM 1151 N N . THR A 1 149 ? 5.477 15.352 6.281 1 96.19 149 THR A N 1
ATOM 1152 C CA . THR A 1 149 ? 6.234 15.125 7.504 1 96.19 149 THR A CA 1
ATOM 1153 C C . THR A 1 149 ? 5.547 14.086 8.391 1 96.19 149 THR A C 1
ATOM 1155 O O . THR A 1 149 ? 6.172 13.117 8.82 1 96.19 149 THR A O 1
ATOM 1158 N N . TYR A 1 150 ? 4.301 14.234 8.555 1 96.31 150 TYR A N 1
ATOM 1159 C CA . TYR A 1 150 ? 3.57 13.305 9.414 1 96.31 150 TYR A CA 1
ATOM 1160 C C . TYR A 1 150 ? 3.342 11.977 8.703 1 96.31 150 TYR A C 1
ATOM 1162 O O . TYR A 1 150 ? 3.213 10.938 9.352 1 96.31 150 TYR A O 1
ATOM 1170 N N . PHE A 1 151 ? 3.275 12.008 7.352 1 98.31 151 PHE A N 1
ATOM 1171 C CA . PHE A 1 151 ? 3.205 10.781 6.57 1 98.31 151 PHE A CA 1
ATOM 1172 C C . PHE A 1 151 ? 4.387 9.867 6.883 1 98.31 151 PHE A C 1
ATOM 1174 O O . PHE A 1 151 ? 4.211 8.672 7.133 1 98.31 151 PHE A O 1
ATOM 1181 N N . GLY A 1 152 ? 5.496 10.43 6.906 1 97.06 152 GLY A N 1
ATOM 1182 C CA . GLY A 1 152 ? 6.695 9.672 7.223 1 97.06 152 GLY A CA 1
ATOM 1183 C C . GLY A 1 152 ? 6.758 9.227 8.672 1 97.06 152 GLY A C 1
ATOM 1184 O O . GLY A 1 152 ? 7.195 8.117 8.969 1 97.06 152 GLY A O 1
ATOM 1185 N N . GLU A 1 153 ? 6.234 10.039 9.516 1 92.44 153 GLU A N 1
ATOM 1186 C CA . GLU A 1 153 ? 6.414 9.812 10.945 1 92.44 153 GLU A CA 1
ATOM 1187 C C . GLU A 1 153 ? 5.301 8.93 11.508 1 92.44 153 GLU A C 1
ATOM 1189 O O . GLU A 1 153 ? 5.523 8.164 12.445 1 92.44 153 GLU A O 1
ATOM 1194 N N . TYR A 1 154 ? 4.113 9.086 10.867 1 93.94 154 TYR A N 1
ATOM 1195 C CA . TYR A 1 154 ? 3.006 8.523 11.633 1 93.94 154 TYR A CA 1
ATOM 1196 C C . TYR A 1 154 ? 1.965 7.898 10.711 1 93.94 154 TYR A C 1
ATOM 1198 O O . TYR A 1 154 ? 1.912 6.676 10.555 1 93.94 154 TYR A O 1
ATOM 1206 N N . TRP A 1 155 ? 1.247 8.695 9.898 1 96.88 155 TRP A N 1
ATOM 1207 C CA . TRP A 1 155 ? 0.01 8.195 9.305 1 96.88 155 TRP A CA 1
ATOM 1208 C C . TRP A 1 155 ? 0.3 7.324 8.086 1 96.88 155 TRP A C 1
ATOM 1210 O O . TRP A 1 155 ? -0.572 6.586 7.621 1 96.88 155 TRP A O 1
ATOM 1220 N N . GLY A 1 156 ? 1.559 7.41 7.492 1 98 156 GLY A N 1
ATOM 1221 C CA . GLY A 1 156 ? 1.936 6.438 6.48 1 98 156 GLY A CA 1
ATOM 1222 C C . GLY A 1 156 ? 1.968 5.016 7.004 1 98 156 GLY A C 1
ATOM 1223 O O . GLY A 1 156 ? 1.52 4.09 6.328 1 98 156 GLY A O 1
ATOM 1224 N N . ASN A 1 157 ? 2.469 4.879 8.188 1 94.56 157 ASN A N 1
ATOM 1225 C CA . ASN A 1 157 ? 2.496 3.572 8.844 1 94.56 157 ASN A CA 1
ATOM 1226 C C . ASN A 1 157 ? 1.089 3.074 9.156 1 94.56 157 ASN A C 1
ATOM 1228 O O . ASN A 1 157 ? 0.793 1.89 8.992 1 94.56 157 ASN A O 1
ATOM 1232 N N . ARG A 1 158 ? 0.287 3.998 9.594 1 95.75 158 ARG A N 1
ATOM 1233 C CA . ARG A 1 158 ? -1.095 3.646 9.906 1 95.75 158 ARG A CA 1
ATOM 1234 C C . ARG A 1 158 ? -1.843 3.209 8.648 1 95.75 158 ARG A C 1
ATOM 1236 O O . ARG A 1 158 ? -2.676 2.303 8.703 1 95.75 158 ARG A O 1
ATOM 1243 N N . LEU A 1 159 ? -1.555 3.881 7.613 1 98.5 159 LEU A N 1
ATOM 1244 C CA . LEU A 1 159 ? -2.17 3.557 6.332 1 98.5 159 LEU A CA 1
ATOM 1245 C C . LEU A 1 159 ? -1.804 2.143 5.895 1 98.5 159 LEU A C 1
ATOM 1247 O O . LEU A 1 159 ? -2.682 1.346 5.559 1 98.5 159 LEU A O 1
ATOM 1251 N N . LEU A 1 160 ? -0.541 1.818 5.941 1 97.25 160 LEU A N 1
ATOM 1252 C CA . LEU A 1 160 ? -0.072 0.511 5.496 1 97.25 160 LEU A CA 1
ATOM 1253 C C . LEU A 1 160 ? -0.527 -0.585 6.453 1 97.25 160 LEU A C 1
ATOM 1255 O O . LEU A 1 160 ? -0.821 -1.705 6.031 1 97.25 160 LEU A O 1
ATOM 1259 N N . ALA A 1 161 ? -0.598 -0.257 7.719 1 94.25 161 ALA A N 1
ATOM 1260 C CA . ALA A 1 161 ? -1.119 -1.212 8.695 1 94.25 161 ALA A CA 1
ATOM 1261 C C . ALA A 1 161 ? -2.582 -1.541 8.414 1 94.25 161 ALA A C 1
ATOM 1263 O O . ALA A 1 161 ? -2.971 -2.711 8.406 1 94.25 161 ALA A O 1
ATOM 1264 N N . ALA A 1 162 ? -3.355 -0.507 8.211 1 97.56 162 ALA A N 1
ATOM 1265 C CA . ALA A 1 162 ? -4.766 -0.708 7.887 1 97.56 162 ALA A CA 1
ATOM 1266 C C . ALA A 1 162 ? -4.926 -1.49 6.586 1 97.56 162 ALA A C 1
ATOM 1268 O O . ALA A 1 162 ? -5.793 -2.359 6.48 1 97.56 162 ALA A O 1
ATOM 1269 N N . ALA A 1 163 ? -4.078 -1.176 5.605 1 98.06 163 ALA A N 1
ATOM 1270 C CA . ALA A 1 163 ? -4.125 -1.898 4.34 1 98.06 163 ALA A CA 1
ATOM 1271 C C . ALA A 1 163 ? -3.869 -3.389 4.547 1 98.06 163 ALA A C 1
ATOM 1273 O O . ALA A 1 163 ? -4.543 -4.23 3.945 1 98.06 163 ALA A O 1
ATOM 1274 N N . GLY A 1 164 ? -2.887 -3.68 5.379 1 96.31 164 GLY A N 1
ATOM 1275 C CA . GLY A 1 164 ? -2.605 -5.074 5.684 1 96.31 164 GLY A CA 1
ATOM 1276 C C . GLY A 1 164 ? -3.764 -5.785 6.359 1 96.31 164 GLY A C 1
ATOM 1277 O O . GLY A 1 164 ? -4.113 -6.906 5.984 1 96.31 164 GLY A O 1
ATOM 1278 N N . ALA A 1 165 ? -4.332 -5.141 7.312 1 95.88 165 ALA A N 1
ATOM 1279 C CA . ALA A 1 165 ? -5.461 -5.727 8.031 1 95.88 165 ALA A CA 1
ATOM 1280 C C . ALA A 1 165 ? -6.656 -5.922 7.102 1 95.88 165 ALA A C 1
ATOM 1282 O O . ALA A 1 165 ? -7.328 -6.957 7.152 1 95.88 165 ALA A O 1
ATOM 1283 N N . LEU A 1 166 ? -6.934 -4.941 6.285 1 98.19 166 LEU A N 1
ATOM 1284 C CA . LEU A 1 166 ? -8.047 -5.016 5.344 1 98.19 166 LEU A CA 1
ATOM 1285 C C . LEU A 1 166 ? -7.805 -6.102 4.297 1 98.19 166 LEU A C 1
ATOM 1287 O O . LEU A 1 166 ? -8.742 -6.762 3.854 1 98.19 166 LEU A O 1
ATOM 1291 N N . HIS A 1 167 ? -6.555 -6.273 3.883 1 97.5 167 HIS A N 1
ATOM 1292 C CA . HIS A 1 167 ? -6.207 -7.367 2.979 1 97.5 167 HIS A CA 1
ATOM 1293 C C . HIS A 1 167 ? -6.551 -8.719 3.592 1 97.5 167 HIS A C 1
ATOM 1295 O O . HIS A 1 167 ? -7.145 -9.57 2.932 1 97.5 167 HIS A O 1
ATOM 1301 N N . GLU A 1 168 ? -6.176 -8.852 4.816 1 94.69 168 GLU A N 1
ATOM 1302 C CA . GLU A 1 168 ? -6.461 -10.109 5.5 1 94.69 168 GLU A CA 1
ATOM 1303 C C . GLU A 1 168 ? -7.961 -10.375 5.559 1 94.69 168 GLU A C 1
ATOM 1305 O O . GLU A 1 168 ? -8.406 -11.516 5.363 1 94.69 168 GLU A O 1
ATOM 1310 N N . LEU A 1 169 ? -8.703 -9.352 5.832 1 96.38 169 LEU A N 1
ATOM 1311 C CA . LEU A 1 169 ? -10.156 -9.5 5.891 1 96.38 169 LEU A CA 1
ATOM 1312 C C . LEU A 1 169 ? -10.727 -9.844 4.516 1 96.38 169 LEU A C 1
ATOM 1314 O O . LEU A 1 169 ? -11.562 -10.734 4.391 1 96.38 169 LEU A O 1
ATOM 1318 N N . ARG A 1 170 ? -10.25 -9.141 3.535 1 97.25 170 ARG A N 1
ATOM 1319 C CA . ARG A 1 170 ? -10.773 -9.266 2.178 1 97.25 170 ARG A CA 1
ATOM 1320 C C . ARG A 1 170 ? -10.641 -10.695 1.67 1 97.25 170 ARG A C 1
ATOM 1322 O O . ARG A 1 170 ? -11.492 -11.18 0.921 1 97.25 170 ARG A O 1
ATOM 1329 N N . TYR A 1 171 ? -9.602 -11.336 2.092 1 95.62 171 TYR A N 1
ATOM 1330 C CA . TYR A 1 171 ? -9.336 -12.664 1.548 1 95.62 171 TYR A CA 1
ATOM 1331 C C . TYR A 1 171 ? -9.562 -13.742 2.602 1 95.62 171 TYR A C 1
ATOM 1333 O O . TYR A 1 171 ? -9.078 -14.867 2.465 1 95.62 171 TYR A O 1
ATOM 1341 N N . SER A 1 172 ? -10.312 -13.352 3.592 1 94.94 172 SER A N 1
ATOM 1342 C CA . SER A 1 172 ? -10.664 -14.281 4.66 1 94.94 172 SER A CA 1
ATOM 1343 C C . SER A 1 172 ? -11.969 -15.008 4.352 1 94.94 172 SER A C 1
ATOM 1345 O O . SER A 1 172 ? -12.688 -14.633 3.426 1 94.94 172 SER A O 1
ATOM 1347 N N . GLU A 1 173 ? -12.242 -16.047 5.168 1 94.06 173 GLU A N 1
ATOM 1348 C CA . GLU A 1 173 ? -13.5 -16.781 5.07 1 94.06 173 GLU A CA 1
ATOM 1349 C C . GLU A 1 173 ? -14.68 -15.922 5.516 1 94.06 173 GLU A C 1
ATOM 1351 O O . GLU A 1 173 ? -15.781 -16.047 4.977 1 94.06 173 GLU A O 1
ATOM 1356 N N . VAL A 1 174 ? -14.438 -15.062 6.453 1 94.75 174 VAL A N 1
ATOM 1357 C CA . VAL A 1 174 ? -15.508 -14.219 6.98 1 94.75 174 VAL A CA 1
ATOM 1358 C C . VAL A 1 174 ? -16.016 -13.289 5.883 1 94.75 174 VAL A C 1
ATOM 1360 O O . VAL A 1 174 ? -17.219 -13.016 5.805 1 94.75 174 VAL A O 1
ATOM 1363 N N . TYR A 1 175 ? -15.164 -12.789 5.102 1 95.5 175 TYR A N 1
ATOM 1364 C CA . TYR A 1 175 ? -15.555 -11.938 3.986 1 95.5 175 TYR A CA 1
ATOM 1365 C C . TYR A 1 175 ? -16.5 -12.664 3.043 1 95.5 175 TYR A C 1
ATOM 1367 O O . TYR A 1 175 ? -17.5 -12.094 2.588 1 95.5 175 TYR A O 1
ATOM 1375 N N . ARG A 1 176 ? -16.219 -13.867 2.752 1 93.62 176 ARG A N 1
ATOM 1376 C CA . ARG A 1 176 ? -17.078 -14.672 1.878 1 93.62 176 ARG A CA 1
ATOM 1377 C C . ARG A 1 176 ? -18.453 -14.875 2.494 1 93.62 176 ARG A C 1
ATOM 1379 O O . ARG A 1 176 ? -19.469 -14.844 1.79 1 93.62 176 ARG A O 1
ATOM 1386 N N . THR A 1 177 ? -18.391 -15.062 3.746 1 94.69 177 THR A N 1
ATOM 1387 C CA . THR A 1 177 ? -19.656 -15.219 4.461 1 94.69 177 THR A CA 1
ATOM 1388 C C . THR A 1 177 ? -20.484 -13.945 4.375 1 94.69 177 THR A C 1
ATOM 1390 O O . THR A 1 177 ? -21.703 -14 4.125 1 94.69 177 THR A O 1
ATOM 1393 N N . TRP A 1 178 ? -19.781 -12.781 4.598 1 94.12 178 TRP A N 1
ATOM 1394 C CA . TRP A 1 178 ? -20.469 -11.5 4.488 1 94.12 178 TRP A CA 1
ATOM 1395 C C . TRP A 1 178 ? -21.047 -11.305 3.09 1 94.12 178 TRP A C 1
ATOM 1397 O O . TRP A 1 178 ? -22.156 -10.789 2.936 1 94.12 178 TRP A O 1
ATOM 1407 N N . GLU A 1 179 ? -20.312 -11.648 2.104 1 93.44 179 GLU A N 1
ATOM 1408 C CA . GLU A 1 179 ? -20.75 -11.484 0.72 1 93.44 179 GLU A CA 1
ATOM 1409 C C . GLU A 1 179 ? -22.016 -12.281 0.443 1 93.44 179 GLU A C 1
ATOM 1411 O O . GLU A 1 179 ? -22.922 -11.797 -0.228 1 93.44 179 GLU A O 1
ATOM 1416 N N . GLU A 1 180 ? -22.031 -13.461 0.911 1 93.38 180 GLU A N 1
ATOM 1417 C CA . GLU A 1 180 ? -23.203 -14.312 0.72 1 93.38 180 GLU A CA 1
ATOM 1418 C C . GLU A 1 180 ? -24.422 -13.75 1.444 1 93.38 180 GLU A C 1
ATOM 1420 O O . GLU A 1 180 ? -25.531 -13.742 0.899 1 93.38 180 GLU A O 1
ATOM 1425 N N . GLU A 1 181 ? -24.188 -13.305 2.639 1 93.5 181 GLU A N 1
ATOM 1426 C CA . GLU A 1 181 ? -25.266 -12.742 3.434 1 93.5 181 GLU A CA 1
ATOM 1427 C C . GLU A 1 181 ? -25.812 -11.469 2.797 1 93.5 181 GLU A C 1
ATOM 1429 O O . GLU A 1 181 ? -27.031 -11.266 2.756 1 93.5 181 GLU A O 1
ATOM 1434 N N . GLU A 1 182 ? -24.953 -10.672 2.311 1 92.38 182 GLU A N 1
ATOM 1435 C CA . GLU A 1 182 ? -25.344 -9.398 1.713 1 92.38 182 GLU A CA 1
ATOM 1436 C C . GLU A 1 182 ? -26.031 -9.609 0.367 1 92.38 182 GLU A C 1
ATOM 1438 O O . GLU A 1 182 ? -26.922 -8.844 -0.012 1 92.38 182 GLU A O 1
ATOM 1443 N N . ARG A 1 183 ? -25.594 -10.609 -0.341 1 89.31 183 ARG A N 1
ATOM 1444 C CA . ARG A 1 183 ? -26.25 -10.953 -1.604 1 89.31 183 ARG A CA 1
ATOM 1445 C C . ARG A 1 183 ? -27.656 -11.484 -1.372 1 89.31 183 ARG A C 1
ATOM 1447 O O . ARG A 1 183 ? -28.562 -11.227 -2.17 1 89.31 183 ARG A O 1
ATOM 1454 N N . ALA A 1 184 ? -27.766 -12.195 -0.324 1 90.75 184 ALA A N 1
ATOM 1455 C CA . ALA A 1 184 ? -29.062 -12.781 0.007 1 90.75 184 ALA A CA 1
ATOM 1456 C C . ALA A 1 184 ? -30.047 -11.703 0.426 1 90.75 184 ALA A C 1
ATOM 1458 O O . ALA A 1 184 ? -31.266 -11.883 0.291 1 90.75 184 ALA A O 1
ATOM 1459 N N . GLU A 1 185 ? -29.516 -10.672 0.967 1 87.56 185 GLU A N 1
ATOM 1460 C CA . GLU A 1 185 ? -30.375 -9.578 1.41 1 87.56 185 GLU A CA 1
ATOM 1461 C C . GLU A 1 185 ? -30.828 -8.719 0.233 1 87.56 185 GLU A C 1
ATOM 1463 O O . GLU A 1 185 ? -31.766 -7.934 0.358 1 87.56 185 GLU A O 1
ATOM 1468 N N . ASP A 1 186 ? -30.219 -8.75 -0.955 1 77.31 186 ASP A N 1
ATOM 1469 C CA . ASP A 1 186 ? -30.625 -8.016 -2.145 1 77.31 186 ASP A CA 1
ATOM 1470 C C . ASP A 1 186 ? -31.812 -8.688 -2.832 1 77.31 186 ASP A C 1
ATOM 1472 O O . ASP A 1 186 ? -31.812 -9.906 -3.014 1 77.31 186 ASP A O 1
ATOM 1476 N N . MET B 1 1 ? -27.891 -14.633 -33.344 1 21 1 MET B N 1
ATOM 1477 C CA . MET B 1 1 ? -27.141 -15.25 -32.25 1 21 1 MET B CA 1
ATOM 1478 C C . MET B 1 1 ? -25.953 -14.367 -31.844 1 21 1 MET B C 1
ATOM 1480 O O . MET B 1 1 ? -25.078 -14.086 -32.656 1 21 1 MET B O 1
ATOM 1484 N N . LYS B 1 2 ? -26.047 -13.305 -31.094 1 31.02 2 LYS B N 1
ATOM 1485 C CA . LYS B 1 2 ? -25.078 -12.211 -31 1 31.02 2 LYS B CA 1
ATOM 1486 C C . LYS B 1 2 ? -23.688 -12.734 -30.688 1 31.02 2 LYS B C 1
ATOM 1488 O O . LYS B 1 2 ? -23.516 -13.492 -29.719 1 31.02 2 LYS B O 1
ATOM 1493 N N . GLU B 1 3 ? -22.859 -13.078 -31.609 1 30.33 3 GLU B N 1
ATOM 1494 C CA . GLU B 1 3 ? -21.516 -13.641 -31.438 1 30.33 3 GLU B CA 1
ATOM 1495 C C . GLU B 1 3 ? -20.812 -13.023 -30.234 1 30.33 3 GLU B C 1
ATOM 1497 O O . GLU B 1 3 ? -20.688 -11.797 -30.141 1 30.33 3 GLU B O 1
ATOM 1502 N N . THR B 1 4 ? -20.969 -13.344 -28.953 1 35.56 4 THR B N 1
ATOM 1503 C CA . THR B 1 4 ? -20.297 -12.938 -27.734 1 35.56 4 THR B CA 1
ATOM 1504 C C . THR B 1 4 ? -18.797 -12.797 -27.953 1 35.56 4 THR B C 1
ATOM 1506 O O . THR B 1 4 ? -18.125 -13.766 -28.281 1 35.56 4 THR B O 1
ATOM 1509 N N . ASN B 1 5 ? -18.328 -11.906 -28.766 1 38 5 ASN B N 1
ATOM 1510 C CA . ASN B 1 5 ? -16.984 -11.625 -29.25 1 38 5 ASN B CA 1
ATOM 1511 C C . ASN B 1 5 ? -15.922 -12.102 -28.266 1 38 5 ASN B C 1
ATOM 1513 O O . ASN B 1 5 ? -15.914 -11.68 -27.109 1 38 5 ASN B O 1
ATOM 1517 N N . ALA B 1 6 ? -15.508 -13.305 -28.094 1 41.78 6 ALA B N 1
ATOM 1518 C CA . ALA B 1 6 ? -14.547 -14.07 -27.312 1 41.78 6 ALA B CA 1
ATOM 1519 C C . ALA B 1 6 ? -13.43 -13.172 -26.781 1 41.78 6 ALA B C 1
ATOM 1521 O O . ALA B 1 6 ? -12.523 -12.789 -27.516 1 41.78 6 ALA B O 1
ATOM 1522 N N . GLY B 1 7 ? -13.359 -11.961 -26.047 1 50.69 7 GLY B N 1
ATOM 1523 C CA . GLY B 1 7 ? -12.664 -10.781 -25.562 1 50.69 7 GLY B CA 1
ATOM 1524 C C . GLY B 1 7 ? -11.266 -11.078 -25.047 1 50.69 7 GLY B C 1
ATOM 1525 O O . GLY B 1 7 ? -10.961 -12.211 -24.672 1 50.69 7 GLY B O 1
ATOM 1526 N N . SER B 1 8 ? -10.047 -10.328 -25.594 1 73 8 SER B N 1
ATOM 1527 C CA . SER B 1 8 ? -8.609 -10.523 -25.5 1 73 8 SER B CA 1
ATOM 1528 C C . SER B 1 8 ? -8.188 -10.875 -24.078 1 73 8 SER B C 1
ATOM 1530 O O . SER B 1 8 ? -8.672 -10.273 -23.109 1 73 8 SER B O 1
ATOM 1532 N N . VAL B 1 9 ? -7.742 -12.133 -23.875 1 84.56 9 VAL B N 1
ATOM 1533 C CA . VAL B 1 9 ? -7.168 -12.547 -22.609 1 84.56 9 VAL B CA 1
ATOM 1534 C C . VAL B 1 9 ? -6.223 -11.469 -22.094 1 84.56 9 VAL B C 1
ATOM 1536 O O . VAL B 1 9 ? -5.879 -11.445 -20.906 1 84.56 9 VAL B O 1
ATOM 1539 N N . TYR B 1 10 ? -5.98 -10.555 -22.938 1 90.75 10 TYR B N 1
ATOM 1540 C CA . TYR B 1 10 ? -5.137 -9.438 -22.547 1 90.75 10 TYR B CA 1
ATOM 1541 C C . TYR B 1 10 ? -5.98 -8.219 -22.203 1 90.75 10 TYR B C 1
ATOM 1543 O O . TYR B 1 10 ? -5.992 -7.227 -22.938 1 90.75 10 TYR B O 1
ATOM 1551 N N . SER B 1 11 ? -6.57 -8.281 -21.062 1 94.5 11 SER B N 1
ATOM 1552 C CA . SER B 1 11 ? -7.375 -7.172 -20.562 1 94.5 11 SER B CA 1
ATOM 1553 C C . SER B 1 11 ? -6.504 -5.973 -20.188 1 94.5 11 SER B C 1
ATOM 1555 O O . SER B 1 11 ? -5.297 -6.117 -19.984 1 94.5 11 SER B O 1
ATOM 1557 N N . PRO B 1 12 ? -7.102 -4.781 -20.219 1 96.56 12 PRO B N 1
ATOM 1558 C CA . PRO B 1 12 ? -6.344 -3.617 -19.75 1 96.56 12 PRO B CA 1
ATOM 1559 C C . PRO B 1 12 ? -5.746 -3.824 -18.359 1 96.56 12 PRO B C 1
ATOM 1561 O O . PRO B 1 12 ? -4.637 -3.359 -18.078 1 96.56 12 PRO B O 1
ATOM 1564 N N . GLU B 1 13 ? -6.449 -4.484 -17.469 1 97.56 13 GLU B N 1
ATOM 1565 C CA . GLU B 1 13 ? -5.973 -4.75 -16.109 1 97.56 13 GLU B CA 1
ATOM 1566 C C . GLU B 1 13 ? -4.719 -5.621 -16.125 1 97.56 13 GLU B C 1
ATOM 1568 O O . GLU B 1 13 ? -3.791 -5.395 -15.344 1 97.56 13 GLU B O 1
ATOM 1573 N N . LEU B 1 14 ? -4.762 -6.602 -17.047 1 97.88 14 LEU B N 1
ATOM 1574 C CA . LEU B 1 14 ? -3.588 -7.465 -17.156 1 97.88 14 LEU B CA 1
ATOM 1575 C C . LEU B 1 14 ? -2.391 -6.688 -17.688 1 97.88 14 LEU B C 1
ATOM 1577 O O . LEU B 1 14 ? -1.265 -6.871 -17.219 1 97.88 14 LEU B O 1
ATOM 1581 N N . ILE B 1 15 ? -2.633 -5.828 -18.625 1 97.69 15 ILE B N 1
ATOM 1582 C CA . ILE B 1 15 ? -1.562 -5.031 -19.219 1 97.69 15 ILE B CA 1
ATOM 1583 C C . ILE B 1 15 ? -0.986 -4.082 -18.172 1 97.69 15 ILE B C 1
ATOM 1585 O O . ILE B 1 15 ? 0.233 -3.922 -18.062 1 97.69 15 ILE B O 1
ATOM 1589 N N . GLU B 1 16 ? -1.828 -3.451 -17.391 1 98.44 16 GLU B N 1
ATOM 1590 C CA . GLU B 1 16 ? -1.387 -2.557 -16.328 1 98.44 16 GLU B CA 1
ATOM 1591 C C . GLU B 1 16 ? -0.593 -3.311 -15.273 1 98.44 16 GLU B C 1
ATOM 1593 O O . GLU B 1 16 ? 0.435 -2.824 -14.797 1 98.44 16 GLU B O 1
ATOM 1598 N N . PHE B 1 17 ? -1.071 -4.473 -14.969 1 98.69 17 PHE B N 1
ATOM 1599 C CA . PHE B 1 17 ? -0.336 -5.32 -14.039 1 98.69 17 PHE B CA 1
ATOM 1600 C C . PHE B 1 17 ? 1.046 -5.656 -14.586 1 98.69 17 PHE B C 1
ATOM 1602 O O . PHE B 1 17 ? 2.043 -5.566 -13.867 1 98.69 17 PHE B O 1
ATOM 1609 N N . ALA B 1 18 ? 1.051 -6.066 -15.805 1 98.56 18 ALA B N 1
ATOM 1610 C CA . ALA B 1 18 ? 2.312 -6.461 -16.422 1 98.56 18 ALA B CA 1
ATOM 1611 C C . ALA B 1 18 ? 3.299 -5.297 -16.453 1 98.56 18 ALA B C 1
ATOM 1613 O O . ALA B 1 18 ? 4.492 -5.48 -16.219 1 98.56 18 ALA B O 1
ATOM 1614 N N . THR B 1 19 ? 2.807 -4.129 -16.688 1 98.44 19 THR B N 1
ATOM 1615 C CA . THR B 1 19 ? 3.652 -2.939 -16.734 1 98.44 19 THR B CA 1
ATOM 1616 C C . THR B 1 19 ? 4.324 -2.689 -15.391 1 98.44 19 THR B C 1
ATOM 1618 O O . THR B 1 19 ? 5.543 -2.514 -15.328 1 98.44 19 THR B O 1
ATOM 1621 N N . VAL B 1 20 ? 3.57 -2.721 -14.352 1 98.81 20 VAL B N 1
ATOM 1622 C CA . VAL B 1 20 ? 4.094 -2.48 -13.008 1 98.81 20 VAL B CA 1
ATOM 1623 C C . VAL B 1 20 ? 4.93 -3.676 -12.562 1 98.81 20 VAL B C 1
ATOM 1625 O O . VAL B 1 20 ? 5.957 -3.508 -11.898 1 98.81 20 VAL B O 1
ATOM 1628 N N . GLY B 1 21 ? 4.469 -4.906 -12.914 1 98.88 21 GLY B N 1
ATOM 1629 C CA . GLY B 1 21 ? 5.195 -6.113 -12.555 1 98.88 21 GLY B CA 1
ATOM 1630 C C . GLY B 1 21 ? 6.586 -6.176 -13.156 1 98.88 21 GLY B C 1
ATOM 1631 O O . GLY B 1 21 ? 7.543 -6.578 -12.492 1 98.88 21 GLY B O 1
ATOM 1632 N N . VAL B 1 22 ? 6.664 -5.781 -14.383 1 98.81 22 VAL B N 1
ATOM 1633 C CA . VAL B 1 22 ? 7.961 -5.766 -15.055 1 98.81 22 VAL B CA 1
ATOM 1634 C C . VAL B 1 22 ? 8.891 -4.777 -14.367 1 98.81 22 VAL B C 1
ATOM 1636 O O . VAL B 1 22 ? 10.078 -5.059 -14.172 1 98.81 22 VAL B O 1
ATOM 1639 N N . GLU B 1 23 ? 8.375 -3.633 -14.008 1 98.75 23 GLU B N 1
ATOM 1640 C CA . GLU B 1 23 ? 9.164 -2.639 -13.281 1 98.75 23 GLU B CA 1
ATOM 1641 C C . GLU B 1 23 ? 9.648 -3.182 -11.938 1 98.75 23 GLU B C 1
ATOM 1643 O O . GLU B 1 23 ? 10.805 -3.002 -11.57 1 98.75 23 GLU B O 1
ATOM 1648 N N . PHE B 1 24 ? 8.797 -3.807 -11.242 1 98.94 24 PHE B N 1
ATOM 1649 C CA . PHE B 1 24 ? 9.141 -4.383 -9.953 1 98.94 24 PHE B CA 1
ATOM 1650 C C . PHE B 1 24 ? 10.211 -5.461 -10.102 1 98.94 24 PHE B C 1
ATOM 1652 O O . PHE B 1 24 ? 11.195 -5.473 -9.367 1 98.94 24 PHE B O 1
ATOM 1659 N N . CYS B 1 25 ? 9.945 -6.398 -11.055 1 98.88 25 CYS B N 1
ATOM 1660 C CA . CYS B 1 25 ? 10.898 -7.484 -11.25 1 98.88 25 CYS B CA 1
ATOM 1661 C C . CYS B 1 25 ? 12.273 -6.945 -11.625 1 98.88 25 CYS B C 1
ATOM 1663 O O . CYS B 1 25 ? 13.289 -7.41 -11.094 1 98.88 25 CYS B O 1
ATOM 1665 N N . ALA B 1 26 ? 12.312 -5.992 -12.484 1 98.75 26 ALA B N 1
ATOM 1666 C CA . ALA B 1 26 ? 13.586 -5.387 -12.867 1 98.75 26 ALA B CA 1
ATOM 1667 C C . ALA B 1 26 ? 14.273 -4.75 -11.664 1 98.75 26 ALA B C 1
ATOM 1669 O O . ALA B 1 26 ? 15.492 -4.875 -11.5 1 98.75 26 ALA B O 1
ATOM 1670 N N . LEU B 1 27 ? 13.539 -4.078 -10.828 1 98.88 27 LEU B N 1
ATOM 1671 C CA . LEU B 1 27 ? 14.07 -3.4 -9.656 1 98.88 27 LEU B CA 1
ATOM 1672 C C . LEU B 1 27 ? 14.742 -4.395 -8.711 1 98.88 27 LEU B C 1
ATOM 1674 O O . LEU B 1 27 ? 15.883 -4.176 -8.281 1 98.88 27 LEU B O 1
ATOM 1678 N N . VAL B 1 28 ? 14.102 -5.504 -8.406 1 98.88 28 VAL B N 1
ATOM 1679 C CA . VAL B 1 28 ? 14.633 -6.418 -7.402 1 98.88 28 VAL B CA 1
ATOM 1680 C C . VAL B 1 28 ? 15.734 -7.277 -8.016 1 98.88 28 VAL B C 1
ATOM 1682 O O . VAL B 1 28 ? 16.688 -7.652 -7.332 1 98.88 28 VAL B O 1
ATOM 1685 N N . GLU B 1 29 ? 15.617 -7.594 -9.312 1 98.75 29 GLU B N 1
ATOM 1686 C CA . GLU B 1 29 ? 16.656 -8.352 -9.992 1 98.75 29 GLU B CA 1
ATOM 1687 C C . GLU B 1 29 ? 17.969 -7.578 -10.047 1 98.75 29 GLU B C 1
ATOM 1689 O O . GLU B 1 29 ? 19.047 -8.172 -10.047 1 98.75 29 GLU B O 1
ATOM 1694 N N . GLN B 1 30 ? 17.812 -6.297 -10.07 1 98.25 30 GLN B N 1
ATOM 1695 C CA . GLN B 1 30 ? 19 -5.449 -10.18 1 98.25 30 GLN B CA 1
ATOM 1696 C C . GLN B 1 30 ? 19.266 -4.715 -8.875 1 98.25 30 GLN B C 1
ATOM 1698 O O . GLN B 1 30 ? 19.844 -3.621 -8.875 1 98.25 30 GLN B O 1
ATOM 1703 N N . ALA B 1 31 ? 18.859 -5.25 -7.805 1 98.44 31 ALA B N 1
ATOM 1704 C CA . ALA B 1 31 ? 18.984 -4.59 -6.508 1 98.44 31 ALA B CA 1
ATOM 1705 C C . ALA B 1 31 ? 20.438 -4.211 -6.219 1 98.44 31 ALA B C 1
ATOM 1707 O O . ALA B 1 31 ? 20.719 -3.102 -5.758 1 98.44 31 ALA B O 1
ATOM 1708 N N . ALA B 1 32 ? 21.391 -5.098 -6.617 1 96.75 32 ALA B N 1
ATOM 1709 C CA . ALA B 1 32 ? 22.812 -4.914 -6.309 1 96.75 32 ALA B CA 1
ATOM 1710 C C . ALA B 1 32 ? 23.375 -3.719 -7.066 1 96.75 32 ALA B C 1
ATOM 1712 O O . ALA B 1 32 ? 24.406 -3.158 -6.668 1 96.75 32 ALA B O 1
ATOM 1713 N N . ALA B 1 33 ? 22.719 -3.34 -8.094 1 97.19 33 ALA B N 1
ATOM 1714 C CA . ALA B 1 33 ? 23.234 -2.27 -8.945 1 97.19 33 ALA B CA 1
ATOM 1715 C C . ALA B 1 33 ? 22.703 -0.91 -8.492 1 97.19 33 ALA B C 1
ATOM 1717 O O . ALA B 1 33 ? 23.156 0.13 -8.977 1 97.19 33 ALA B O 1
ATOM 1718 N N . HIS B 1 34 ? 21.828 -0.821 -7.562 1 97 34 HIS B N 1
ATOM 1719 C CA . HIS B 1 34 ? 21.25 0.426 -7.086 1 97 34 HIS B CA 1
ATOM 1720 C C . HIS B 1 34 ? 21.938 0.917 -5.82 1 97 34 HIS B C 1
ATOM 1722 O O . HIS B 1 34 ? 22.438 0.112 -5.027 1 97 34 HIS B O 1
ATOM 1728 N N . ARG B 1 35 ? 21.922 2.262 -5.734 1 96.94 35 ARG B N 1
ATOM 1729 C CA . ARG B 1 35 ? 22.156 2.805 -4.402 1 96.94 35 ARG B CA 1
ATOM 1730 C C . ARG B 1 35 ? 21.047 2.387 -3.438 1 96.94 35 ARG B C 1
ATOM 1732 O O . ARG B 1 35 ? 19.891 2.227 -3.842 1 96.94 35 ARG B O 1
ATOM 1739 N N . THR B 1 36 ? 21.438 2.217 -2.18 1 97.94 36 THR B N 1
ATOM 1740 C CA . THR B 1 36 ? 20.484 1.77 -1.17 1 97.94 36 THR B CA 1
ATOM 1741 C C . THR B 1 36 ? 19.266 2.699 -1.12 1 97.94 36 THR B C 1
ATOM 1743 O O . THR B 1 36 ? 18.125 2.238 -1.144 1 97.94 36 THR B O 1
ATOM 1746 N N . THR B 1 37 ? 19.516 3.979 -1.162 1 98.06 37 THR B N 1
ATOM 1747 C CA . THR B 1 37 ? 18.438 4.949 -1.022 1 98.06 37 THR B CA 1
ATOM 1748 C C . THR B 1 37 ? 17.547 4.957 -2.264 1 98.06 37 THR B C 1
ATOM 1750 O O . THR B 1 37 ? 16.328 5.098 -2.16 1 98.06 37 THR B O 1
ATOM 1753 N N . ASP B 1 38 ? 18.156 4.762 -3.377 1 98.06 38 ASP B N 1
ATOM 1754 C CA . ASP B 1 38 ? 17.391 4.688 -4.617 1 98.06 38 ASP B CA 1
ATOM 1755 C C . ASP B 1 38 ? 16.484 3.459 -4.629 1 98.06 38 ASP B C 1
ATOM 1757 O O . ASP B 1 38 ? 15.336 3.535 -5.059 1 98.06 38 ASP B O 1
ATOM 1761 N N . PHE B 1 39 ? 17.031 2.367 -4.211 1 98.75 39 PHE B N 1
ATOM 1762 C CA . PHE B 1 39 ? 16.25 1.134 -4.164 1 98.75 39 PHE B CA 1
ATOM 1763 C C . PHE B 1 39 ? 15.055 1.283 -3.236 1 98.75 39 PHE B C 1
ATOM 1765 O O . PHE B 1 39 ? 13.938 0.922 -3.598 1 98.75 39 PHE B O 1
ATOM 1772 N N . ILE B 1 40 ? 15.281 1.823 -2.033 1 98.75 40 ILE B N 1
ATOM 1773 C CA . ILE B 1 40 ? 14.227 1.99 -1.037 1 98.75 40 ILE B CA 1
ATOM 1774 C C . ILE B 1 40 ? 13.156 2.934 -1.574 1 98.75 40 ILE B C 1
ATOM 1776 O O . ILE B 1 40 ? 11.953 2.664 -1.444 1 98.75 40 ILE B O 1
ATOM 1780 N N . ASP B 1 41 ? 13.578 3.998 -2.197 1 98.31 41 ASP B N 1
ATOM 1781 C CA . ASP B 1 41 ? 12.648 4.98 -2.756 1 98.31 41 ASP B CA 1
ATOM 1782 C C . ASP B 1 41 ? 11.773 4.359 -3.84 1 98.31 41 ASP B C 1
ATOM 1784 O O . ASP B 1 41 ? 10.555 4.504 -3.814 1 98.31 41 ASP B O 1
ATOM 1788 N N . LYS B 1 42 ? 12.359 3.641 -4.719 1 98.62 42 LYS B N 1
ATOM 1789 C CA . LYS B 1 42 ? 11.633 3.029 -5.828 1 98.62 42 LYS B CA 1
ATOM 1790 C C . LYS B 1 42 ? 10.734 1.896 -5.34 1 98.62 42 LYS B C 1
ATOM 1792 O O . LYS B 1 42 ? 9.578 1.791 -5.746 1 98.62 42 LYS B O 1
ATOM 1797 N N . ALA B 1 43 ? 11.273 1.072 -4.469 1 98.88 43 ALA B N 1
ATOM 1798 C CA . ALA B 1 43 ? 10.516 -0.078 -3.973 1 98.88 43 ALA B CA 1
ATOM 1799 C C . ALA B 1 43 ? 9.297 0.368 -3.176 1 98.88 43 ALA B C 1
ATOM 1801 O O . ALA B 1 43 ? 8.211 -0.199 -3.32 1 98.88 43 ALA B O 1
ATOM 1802 N N . SER B 1 44 ? 9.461 1.426 -2.312 1 98.44 44 SER B N 1
ATOM 1803 C CA . SER B 1 44 ? 8.367 1.904 -1.478 1 98.44 44 SER B CA 1
ATOM 1804 C C . SER B 1 44 ? 7.23 2.471 -2.326 1 98.44 44 SER B C 1
ATOM 1806 O O . SER B 1 44 ? 6.082 2.529 -1.878 1 98.44 44 SER B O 1
ATOM 1808 N N . LYS B 1 45 ? 7.512 2.801 -3.578 1 98.5 45 LYS B N 1
ATOM 1809 C CA . LYS B 1 45 ? 6.5 3.379 -4.457 1 98.5 45 LYS B CA 1
ATOM 1810 C C . LYS B 1 45 ? 5.91 2.32 -5.387 1 98.5 45 LYS B C 1
ATOM 1812 O O . LYS B 1 45 ? 4.707 2.32 -5.648 1 98.5 45 LYS B O 1
ATOM 1817 N N . VAL B 1 46 ? 6.699 1.425 -5.793 1 98.81 46 VAL B N 1
ATOM 1818 C CA . VAL B 1 46 ? 6.223 0.455 -6.773 1 98.81 46 VAL B CA 1
ATOM 1819 C C . VAL B 1 46 ? 5.363 -0.601 -6.082 1 98.81 46 VAL B C 1
ATOM 1821 O O . VAL B 1 46 ? 4.41 -1.114 -6.672 1 98.81 46 VAL B O 1
ATOM 1824 N N . LEU B 1 47 ? 5.609 -0.928 -4.828 1 98.88 47 LEU B N 1
ATOM 1825 C CA . LEU B 1 47 ? 4.914 -2.006 -4.133 1 98.88 47 LEU B CA 1
ATOM 1826 C C . LEU B 1 47 ? 3.439 -1.671 -3.951 1 98.88 47 LEU B C 1
ATOM 1828 O O . LEU B 1 47 ? 2.568 -2.48 -4.285 1 98.88 47 LEU B O 1
ATOM 1832 N N . PRO B 1 48 ? 3.076 -0.435 -3.484 1 98.81 48 PRO B N 1
ATOM 1833 C CA . PRO B 1 48 ? 1.651 -0.105 -3.408 1 98.81 48 PRO B CA 1
ATOM 1834 C C . PRO B 1 48 ? 0.96 -0.148 -4.77 1 98.81 48 PRO B C 1
ATOM 1836 O O . PRO B 1 48 ? -0.183 -0.599 -4.871 1 98.81 48 PRO B O 1
ATOM 1839 N N . LEU B 1 49 ? 1.659 0.297 -5.738 1 98.75 49 LEU B N 1
ATOM 1840 C CA . LEU B 1 49 ? 1.096 0.269 -7.082 1 98.75 49 LEU B CA 1
ATOM 1841 C C . LEU B 1 49 ? 0.881 -1.166 -7.555 1 98.75 49 LEU B C 1
ATOM 1843 O O . LEU B 1 49 ? -0.148 -1.479 -8.156 1 98.75 49 LEU B O 1
ATOM 1847 N N . LEU B 1 50 ? 1.854 -2.002 -7.297 1 98.94 50 LEU B N 1
ATOM 1848 C CA . LEU B 1 50 ? 1.748 -3.408 -7.668 1 98.94 50 LEU B CA 1
ATOM 1849 C C . LEU B 1 50 ? 0.588 -4.078 -6.941 1 98.94 50 LEU B C 1
ATOM 1851 O O . LEU B 1 50 ? -0.137 -4.883 -7.527 1 98.94 50 LEU B O 1
ATOM 1855 N N . TYR B 1 51 ? 0.415 -3.768 -5.645 1 98.94 51 TYR B N 1
ATOM 1856 C CA . TYR B 1 51 ? -0.713 -4.301 -4.887 1 98.94 51 TYR B CA 1
ATOM 1857 C C . TYR B 1 51 ? -2.033 -3.967 -5.57 1 98.94 51 TYR B C 1
ATOM 1859 O O . TYR B 1 51 ? -2.861 -4.852 -5.805 1 98.94 51 TYR B O 1
ATOM 1867 N N . LEU B 1 52 ? -2.148 -2.707 -5.957 1 98.81 52 LEU B N 1
ATOM 1868 C CA . LEU B 1 52 ? -3.393 -2.244 -6.566 1 98.81 52 LEU B CA 1
ATOM 1869 C C . LEU B 1 52 ? -3.639 -2.939 -7.898 1 98.81 52 LEU B C 1
ATOM 1871 O O . LEU B 1 52 ? -4.742 -3.418 -8.164 1 98.81 52 LEU B O 1
ATOM 1875 N N . LYS B 1 53 ? -2.602 -2.969 -8.703 1 98.81 53 LYS B N 1
ATOM 1876 C CA . LYS B 1 53 ? -2.764 -3.559 -10.023 1 98.81 53 LYS B CA 1
ATOM 1877 C C . LYS B 1 53 ? -3.064 -5.051 -9.93 1 98.81 53 LYS B C 1
ATOM 1879 O O . LYS B 1 53 ? -3.793 -5.598 -10.766 1 98.81 53 LYS B O 1
ATOM 1884 N N . THR B 1 54 ? -2.543 -5.703 -8.883 1 98.88 54 THR B N 1
ATOM 1885 C CA . THR B 1 54 ? -2.863 -7.109 -8.672 1 98.88 54 THR B CA 1
ATOM 1886 C C . THR B 1 54 ? -4.324 -7.277 -8.266 1 98.88 54 THR B C 1
ATOM 1888 O O . THR B 1 54 ? -5.039 -8.117 -8.812 1 98.88 54 THR B O 1
ATOM 1891 N N . ALA B 1 55 ? -4.734 -6.434 -7.355 1 98.5 55 ALA B N 1
ATOM 1892 C CA . ALA B 1 55 ? -6.09 -6.512 -6.82 1 98.5 55 ALA B CA 1
ATOM 1893 C C . ALA B 1 55 ? -7.125 -6.254 -7.91 1 98.5 55 ALA B C 1
ATOM 1895 O O . ALA B 1 55 ? -8.297 -6.609 -7.762 1 98.5 55 ALA B O 1
ATOM 1896 N N . LEU B 1 56 ? -6.715 -5.633 -9.039 1 98.38 56 LEU B N 1
ATOM 1897 C CA . LEU B 1 56 ? -7.641 -5.246 -10.102 1 98.38 56 LEU B CA 1
ATOM 1898 C C . LEU B 1 56 ? -7.629 -6.273 -11.227 1 98.38 56 LEU B C 1
ATOM 1900 O O . LEU B 1 56 ? -8.367 -6.133 -12.203 1 98.38 56 LEU B O 1
ATOM 1904 N N . LEU B 1 57 ? -6.793 -7.309 -11.102 1 98.31 57 LEU B N 1
ATOM 1905 C CA . LEU B 1 57 ? -6.785 -8.359 -12.117 1 98.31 57 LEU B CA 1
ATOM 1906 C C . LEU B 1 57 ? -8.148 -9.031 -12.219 1 98.31 57 LEU B C 1
ATOM 1908 O O . LEU B 1 57 ? -8.883 -9.109 -11.227 1 98.31 57 LEU B O 1
ATOM 1912 N N . PRO B 1 58 ? -8.461 -9.523 -13.438 1 96.81 58 PRO B N 1
ATOM 1913 C CA . PRO B 1 58 ? -9.727 -10.258 -13.555 1 96.81 58 PRO B CA 1
ATOM 1914 C C . PRO B 1 58 ? -9.812 -11.445 -12.602 1 96.81 58 PRO B C 1
ATOM 1916 O O . PRO B 1 58 ? -8.828 -12.172 -12.43 1 96.81 58 PRO B O 1
ATOM 1919 N N . PRO B 1 59 ? -10.961 -11.555 -12 1 94.81 59 PRO B N 1
ATOM 1920 C CA . PRO B 1 59 ? -11.109 -12.555 -10.938 1 94.81 59 PRO B CA 1
ATOM 1921 C C . PRO B 1 59 ? -11.25 -13.977 -11.484 1 94.81 59 PRO B C 1
ATOM 1923 O O . PRO B 1 59 ? -12.25 -14.648 -11.227 1 94.81 59 PRO B O 1
ATOM 1926 N N . TYR B 1 60 ? -10.211 -14.445 -12.062 1 93.81 60 TYR B N 1
ATOM 1927 C CA . TYR B 1 60 ? -10.195 -15.836 -12.516 1 93.81 60 TYR B CA 1
ATOM 1928 C C . TYR B 1 60 ? -10 -16.797 -11.344 1 93.81 60 TYR B C 1
ATOM 1930 O O . TYR B 1 60 ? -9.312 -16.453 -10.375 1 93.81 60 TYR B O 1
ATOM 1938 N N . GLU B 1 61 ? -10.625 -17.906 -11.469 1 90.19 61 GLU B N 1
ATOM 1939 C CA . GLU B 1 61 ? -10.492 -18.906 -10.43 1 90.19 61 GLU B CA 1
ATOM 1940 C C . GLU B 1 61 ? -9.297 -19.828 -10.695 1 90.19 61 GLU B C 1
ATOM 1942 O O . GLU B 1 61 ? -8.828 -19.938 -11.828 1 90.19 61 GLU B O 1
ATOM 1947 N N . TYR B 1 62 ? -8.828 -20.344 -9.578 1 90.88 62 TYR B N 1
ATOM 1948 C CA . TYR B 1 62 ? -7.688 -21.25 -9.656 1 90.88 62 TYR B CA 1
ATOM 1949 C C . TYR B 1 62 ? -8.016 -22.594 -9.031 1 90.88 62 TYR B C 1
ATOM 1951 O O . TYR B 1 62 ? -8.664 -22.672 -7.984 1 90.88 62 TYR B O 1
ATOM 1959 N N . SER B 1 63 ? -7.742 -23.672 -9.844 1 85.69 63 SER B N 1
ATOM 1960 C CA . SER B 1 63 ? -7.844 -25.047 -9.344 1 85.69 63 SER B CA 1
ATOM 1961 C C . SER B 1 63 ? -6.504 -25.766 -9.438 1 85.69 63 SER B C 1
ATOM 1963 O O . SER B 1 63 ? -5.895 -25.828 -10.508 1 85.69 63 SER B O 1
ATOM 1965 N N . GLU B 1 64 ? -6.066 -26.297 -8.352 1 81.62 64 GLU B N 1
ATOM 1966 C CA . GLU B 1 64 ? -4.805 -27.031 -8.305 1 81.62 64 GLU B CA 1
ATOM 1967 C C . GLU B 1 64 ? -4.883 -28.328 -9.117 1 81.62 64 GLU B C 1
ATOM 1969 O O . GLU B 1 64 ? -3.865 -28.812 -9.602 1 81.62 64 GLU B O 1
ATOM 1974 N N . GLU B 1 65 ? -6.066 -28.828 -9.258 1 78.69 65 GLU B N 1
ATOM 1975 C CA . GLU B 1 65 ? -6.281 -30.109 -9.945 1 78.69 65 GLU B CA 1
ATOM 1976 C C . GLU B 1 65 ? -5.957 -29.984 -11.43 1 78.69 65 GLU B C 1
ATOM 1978 O O . GLU B 1 65 ? -5.496 -30.953 -12.047 1 78.69 65 GLU B O 1
ATOM 1983 N N . VAL B 1 66 ? -6.16 -28.844 -11.922 1 72.06 66 VAL B N 1
ATOM 1984 C CA . VAL B 1 66 ? -5.957 -28.688 -13.352 1 72.06 66 VAL B CA 1
ATOM 1985 C C . VAL B 1 66 ? -4.816 -27.703 -13.609 1 72.06 66 VAL B C 1
ATOM 1987 O O . VAL B 1 66 ? -4.715 -27.125 -14.695 1 72.06 66 VAL B O 1
ATOM 1990 N N . ASP B 1 67 ? -3.963 -27.656 -12.633 1 70.06 67 ASP B N 1
ATOM 1991 C CA . ASP B 1 67 ? -2.916 -26.656 -12.742 1 70.06 67 ASP B CA 1
ATOM 1992 C C . ASP B 1 67 ? -1.859 -27.062 -13.766 1 70.06 67 ASP B C 1
ATOM 1994 O O . ASP B 1 67 ? -1.085 -28 -13.523 1 70.06 67 ASP B O 1
ATOM 1998 N N . PHE B 1 68 ? -1.874 -26.453 -14.836 1 78.75 68 PHE B N 1
ATOM 1999 C CA . PHE B 1 68 ? -0.896 -26.688 -15.891 1 78.75 68 PHE B CA 1
ATOM 2000 C C . PHE B 1 68 ? -0.043 -25.438 -16.125 1 78.75 68 PHE B C 1
ATOM 2002 O O . PHE B 1 68 ? 0.619 -25.312 -17.156 1 78.75 68 PHE B O 1
ATOM 2009 N N . VAL B 1 69 ? -0.093 -24.594 -15.094 1 85.5 69 VAL B N 1
ATOM 2010 C CA . VAL B 1 69 ? 0.608 -23.328 -15.273 1 85.5 69 VAL B CA 1
ATOM 2011 C C . VAL B 1 69 ? 2.092 -23.5 -14.961 1 85.5 69 VAL B C 1
ATOM 2013 O O . VAL B 1 69 ? 2.451 -24.047 -13.914 1 85.5 69 VAL B O 1
ATOM 2016 N N . GLU B 1 70 ? 2.936 -23.125 -15.828 1 86.69 70 GLU B N 1
ATOM 2017 C CA . GLU B 1 70 ? 4.383 -23.25 -15.695 1 86.69 70 GLU B CA 1
ATOM 2018 C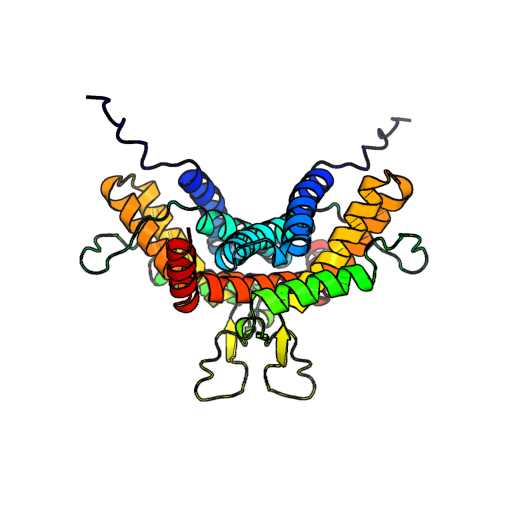 C . GLU B 1 70 ? 4.926 -22.25 -14.672 1 86.69 70 GLU B C 1
ATOM 2020 O O . GLU B 1 70 ? 4.367 -21.156 -14.5 1 86.69 70 GLU B O 1
ATOM 2025 N N . GLU B 1 71 ? 5.98 -22.688 -13.992 1 92.12 71 GLU B N 1
ATOM 2026 C CA . GLU B 1 71 ? 6.742 -21.797 -13.117 1 92.12 71 GLU B CA 1
ATOM 2027 C C . GLU B 1 71 ? 7.996 -21.281 -13.812 1 92.12 71 GLU B C 1
ATOM 2029 O O . GLU B 1 71 ? 8.844 -22.062 -14.25 1 92.12 71 GLU B O 1
ATOM 2034 N N . TYR B 1 72 ? 8.094 -20 -13.898 1 94.56 72 TYR B N 1
ATOM 2035 C CA . TYR B 1 72 ? 9.195 -19.406 -14.648 1 94.56 72 TYR B CA 1
ATOM 2036 C C . TYR B 1 72 ? 10.289 -18.922 -13.719 1 94.56 72 TYR B C 1
ATOM 2038 O O . TYR B 1 72 ? 11.461 -18.844 -14.102 1 94.56 72 TYR B O 1
ATOM 2046 N N . ILE B 1 73 ? 9.945 -18.562 -12.516 1 97.94 73 ILE B N 1
ATOM 2047 C CA . ILE B 1 73 ? 10.945 -18.156 -11.531 1 97.94 73 ILE B CA 1
ATOM 2048 C C . ILE B 1 73 ? 11.539 -19.391 -10.852 1 97.94 73 ILE B C 1
ATOM 2050 O O . ILE B 1 73 ? 10.82 -20.141 -10.195 1 97.94 73 ILE B O 1
ATOM 2054 N N . THR B 1 74 ? 12.797 -19.562 -11.047 1 97.75 74 THR B N 1
ATOM 2055 C CA . THR B 1 74 ? 13.484 -20.703 -10.461 1 97.75 74 THR B CA 1
ATOM 2056 C C . THR B 1 74 ? 13.891 -20.406 -9.016 1 97.75 74 THR B C 1
ATOM 2058 O O . THR B 1 74 ? 13.844 -19.266 -8.578 1 97.75 74 THR B O 1
ATOM 2061 N N . GLU B 1 75 ? 14.25 -21.484 -8.359 1 97.44 75 GLU B N 1
ATOM 2062 C CA . GLU B 1 75 ? 14.789 -21.328 -7.008 1 97.44 75 GLU B CA 1
ATOM 2063 C C . GLU B 1 75 ? 16.031 -20.438 -7.004 1 97.44 75 GLU B C 1
ATOM 2065 O O . GLU B 1 75 ? 16.234 -19.641 -6.094 1 97.44 75 GLU B O 1
ATOM 2070 N N . GLU B 1 76 ? 16.844 -20.641 -7.977 1 98.12 76 GLU B N 1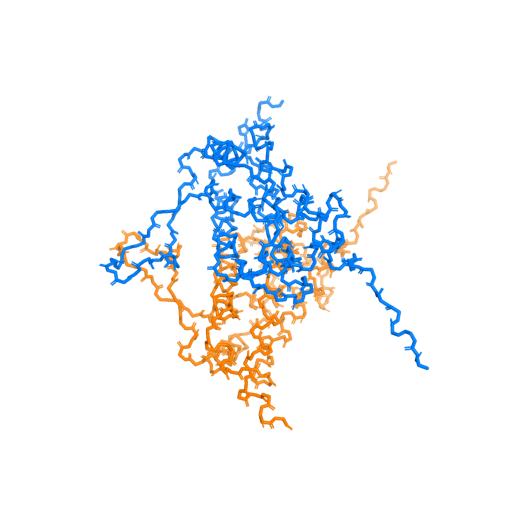
ATOM 2071 C CA . GLU B 1 76 ? 18.062 -19.844 -8.094 1 98.12 76 GLU B CA 1
ATOM 2072 C C . GLU B 1 76 ? 17.734 -18.375 -8.25 1 98.12 76 GLU B C 1
ATOM 2074 O O . GLU B 1 76 ? 18.359 -17.516 -7.598 1 98.12 76 GLU B O 1
ATOM 2079 N N . SER B 1 77 ? 16.797 -18.031 -9.109 1 98.31 77 SER B N 1
ATOM 2080 C CA . SER B 1 77 ? 16.391 -16.641 -9.312 1 98.31 77 SER B CA 1
ATOM 2081 C C . SER B 1 77 ? 15.812 -16.062 -8.031 1 98.31 77 SER B C 1
ATOM 2083 O O . SER B 1 77 ? 16.078 -14.898 -7.695 1 98.31 77 SER B O 1
ATOM 2085 N N . TYR B 1 78 ? 15.023 -16.844 -7.375 1 98.5 78 TYR B N 1
ATOM 2086 C CA . TYR B 1 78 ? 14.461 -16.453 -6.09 1 98.5 78 TYR B CA 1
ATOM 2087 C C . TYR B 1 78 ? 15.562 -16.078 -5.105 1 98.5 78 TYR B C 1
ATOM 2089 O O . TYR B 1 78 ? 15.531 -15 -4.508 1 98.5 78 TYR B O 1
ATOM 2097 N N . GLU B 1 79 ? 16.516 -16.938 -5.02 1 98.69 79 GLU B N 1
ATOM 2098 C CA . GLU B 1 79 ? 17.594 -16.75 -4.055 1 98.69 79 GLU B CA 1
ATOM 2099 C C . GLU B 1 79 ? 18.484 -15.57 -4.426 1 98.69 79 GLU B C 1
ATOM 2101 O O . GLU B 1 79 ? 19 -14.875 -3.551 1 98.69 79 GLU B O 1
ATOM 2106 N N . GLN B 1 80 ? 18.688 -15.445 -5.621 1 98.62 80 GLN B N 1
ATOM 2107 C CA . GLN B 1 80 ? 19.484 -14.312 -6.086 1 98.62 80 GLN B CA 1
ATOM 2108 C C . GLN B 1 80 ? 18.844 -12.984 -5.676 1 98.62 80 GLN B C 1
ATOM 2110 O O . GLN B 1 80 ? 19.516 -12.086 -5.188 1 98.62 80 GLN B O 1
ATOM 2115 N N . VAL B 1 81 ? 17.562 -12.883 -5.863 1 98.81 81 VAL B N 1
ATOM 2116 C CA . VAL B 1 81 ? 16.828 -11.672 -5.496 1 98.81 81 VAL B CA 1
ATOM 2117 C C . VAL B 1 81 ? 16.859 -11.5 -3.979 1 98.81 81 VAL B C 1
ATOM 2119 O O . VAL B 1 81 ? 17.188 -10.422 -3.475 1 98.81 81 VAL B O 1
ATOM 2122 N N . ARG B 1 82 ? 16.531 -12.539 -3.27 1 98.75 82 ARG B N 1
ATOM 2123 C CA . ARG B 1 82 ? 16.516 -12.492 -1.811 1 98.75 82 ARG B CA 1
ATOM 2124 C C . ARG B 1 82 ? 17.859 -12.031 -1.256 1 98.75 82 ARG B C 1
ATOM 2126 O O . ARG B 1 82 ? 17.922 -11.086 -0.464 1 98.75 82 ARG B O 1
ATOM 2133 N N . SER B 1 83 ? 18.922 -12.672 -1.771 1 98.56 83 SER B N 1
ATOM 2134 C CA . SER B 1 83 ? 20.25 -12.398 -1.251 1 98.56 83 SER B CA 1
ATOM 2135 C C . SER B 1 83 ? 20.734 -11.008 -1.642 1 98.56 83 SER B C 1
ATOM 2137 O O . SER B 1 83 ? 21.406 -10.336 -0.86 1 98.56 83 SER B O 1
ATOM 2139 N N . ALA B 1 84 ? 20.422 -10.578 -2.805 1 98.75 84 ALA B N 1
ATOM 2140 C CA . ALA B 1 84 ? 20.828 -9.258 -3.271 1 98.75 84 ALA B CA 1
ATOM 2141 C C . ALA B 1 84 ? 20.188 -8.156 -2.428 1 98.75 84 ALA B C 1
ATOM 2143 O O . ALA B 1 84 ? 20.859 -7.195 -2.039 1 98.75 84 ALA B O 1
ATOM 2144 N N . VAL B 1 85 ? 18.953 -8.32 -2.113 1 98.88 85 VAL B N 1
ATOM 2145 C CA . VAL B 1 85 ? 18.234 -7.316 -1.327 1 98.88 85 VAL B CA 1
ATOM 2146 C C . VAL B 1 85 ? 18.734 -7.336 0.113 1 98.88 85 VAL B C 1
ATOM 2148 O O . VAL B 1 85 ? 18.969 -6.281 0.707 1 98.88 85 VAL B O 1
ATOM 2151 N N . GLU B 1 86 ? 18.906 -8.531 0.62 1 98.38 86 GLU B N 1
ATOM 2152 C CA . GLU B 1 86 ? 19.422 -8.664 1.977 1 98.38 86 GLU B CA 1
ATOM 2153 C C . GLU B 1 86 ? 20.797 -8.016 2.105 1 98.38 86 GLU B C 1
ATOM 2155 O O . GLU B 1 86 ? 21.094 -7.344 3.098 1 98.38 86 GLU B O 1
ATOM 2160 N N . SER B 1 87 ? 21.609 -8.273 1.129 1 98.38 87 SER B N 1
ATOM 2161 C CA . SER B 1 87 ? 22.953 -7.699 1.137 1 98.38 87 SER B CA 1
ATOM 2162 C C . SER B 1 87 ? 22.906 -6.18 1.032 1 98.38 87 SER B C 1
ATOM 2164 O O . SER B 1 87 ? 23.656 -5.48 1.704 1 98.38 87 SER B O 1
ATOM 2166 N N . LEU B 1 88 ? 22.047 -5.652 0.243 1 98.25 88 LEU B N 1
ATOM 2167 C CA . LEU B 1 88 ? 21.891 -4.219 0.023 1 98.25 88 LEU B CA 1
ATOM 2168 C C . LEU B 1 88 ? 21.469 -3.514 1.307 1 98.25 88 LEU B C 1
ATOM 2170 O O . LEU B 1 88 ? 22 -2.443 1.633 1 98.25 88 LEU B O 1
ATOM 2174 N N . LEU B 1 89 ? 20.562 -4.109 2.053 1 98.06 89 LEU B N 1
ATOM 2175 C CA . LEU B 1 89 ? 19.969 -3.459 3.217 1 98.06 89 LEU B CA 1
ATOM 2176 C C . LEU B 1 89 ? 20.75 -3.791 4.484 1 98.06 89 LEU B C 1
ATOM 2178 O O . LEU B 1 89 ? 20.609 -3.107 5.5 1 98.06 89 LEU B O 1
ATOM 2182 N N . GLY B 1 90 ? 21.516 -4.887 4.398 1 97 90 GLY B N 1
ATOM 2183 C CA . GLY B 1 90 ? 22.312 -5.285 5.551 1 97 90 GLY B CA 1
ATOM 2184 C C . GLY B 1 90 ? 21.469 -5.562 6.785 1 97 90 GLY B C 1
ATOM 2185 O O . GLY B 1 90 ? 20.5 -6.316 6.73 1 97 90 GLY B O 1
ATOM 2186 N N . SER B 1 91 ? 21.828 -4.918 7.902 1 95.88 91 SER B N 1
ATOM 2187 C CA . SER B 1 91 ? 21.156 -5.137 9.18 1 95.88 91 SER B CA 1
ATOM 2188 C C . SER B 1 91 ? 19.734 -4.59 9.148 1 95.88 91 SER B C 1
ATOM 2190 O O . SER B 1 91 ? 18.906 -4.945 9.992 1 95.88 91 SER B O 1
ATOM 2192 N N . TYR B 1 92 ? 19.375 -3.822 8.172 1 96.12 92 TYR B N 1
ATOM 2193 C CA . TYR B 1 92 ? 18.062 -3.189 8.094 1 96.12 92 TYR B CA 1
ATOM 2194 C C . TYR B 1 92 ? 17.094 -4.031 7.27 1 96.12 92 TYR B C 1
ATOM 2196 O O . TYR B 1 92 ? 15.938 -3.65 7.082 1 96.12 92 TYR B O 1
ATOM 2204 N N . ASP B 1 93 ? 17.594 -5.184 6.852 1 97.12 93 ASP B N 1
ATOM 2205 C CA . ASP B 1 93 ? 16.719 -6.117 6.141 1 97.12 93 ASP B CA 1
ATOM 2206 C C . ASP B 1 93 ? 15.68 -6.727 7.074 1 97.12 93 ASP B C 1
ATOM 2208 O O . ASP B 1 93 ? 14.578 -7.074 6.645 1 97.12 93 ASP B O 1
ATOM 2212 N N . SER B 1 94 ? 16.031 -6.863 8.328 1 93.88 94 SER B N 1
ATOM 2213 C CA . SER B 1 94 ? 15.164 -7.527 9.297 1 93.88 94 SER B CA 1
ATOM 2214 C C . SER B 1 94 ? 14.188 -6.547 9.93 1 93.88 94 SER B C 1
ATOM 2216 O O . SER B 1 94 ? 14.547 -5.406 10.227 1 93.88 94 SER B O 1
ATOM 2218 N N . PHE B 1 95 ? 12.969 -6.988 10.086 1 90.19 95 PHE B N 1
ATOM 2219 C CA . PHE B 1 95 ? 11.953 -6.191 10.773 1 90.19 95 PHE B CA 1
ATOM 2220 C C . PHE B 1 95 ? 10.992 -7.09 11.539 1 90.19 95 PHE B C 1
ATOM 2222 O O . PHE B 1 95 ? 10.938 -8.297 11.305 1 90.19 95 PHE B O 1
ATOM 2229 N N . LEU B 1 96 ? 10.273 -6.527 12.453 1 80.94 96 LEU B N 1
ATOM 2230 C CA . LEU B 1 96 ? 9.289 -7.27 13.227 1 80.94 96 LEU B CA 1
ATOM 2231 C C . LEU B 1 96 ? 7.914 -7.195 12.57 1 80.94 96 LEU B C 1
ATOM 2233 O O . LEU B 1 96 ? 7.453 -6.113 12.203 1 80.94 96 LEU B O 1
ATOM 2237 N N . ASP B 1 97 ? 7.32 -8.406 12.312 1 78.06 97 ASP B N 1
ATOM 2238 C CA . ASP B 1 97 ? 5.996 -8.516 11.711 1 78.06 97 ASP B CA 1
ATOM 2239 C C . ASP B 1 97 ? 5.027 -9.242 12.641 1 78.06 97 ASP B C 1
ATOM 2241 O O . ASP B 1 97 ? 5.305 -10.359 13.078 1 78.06 97 ASP B O 1
ATOM 2245 N N . ALA B 1 98 ? 4.035 -8.578 13.102 1 63.19 98 ALA B N 1
ATOM 2246 C CA . ALA B 1 98 ? 3.078 -9.18 14.023 1 63.19 98 ALA B CA 1
ATOM 2247 C C . ALA B 1 98 ? 1.992 -9.945 13.266 1 63.19 98 ALA B C 1
ATOM 2249 O O . ALA B 1 98 ? 1.232 -10.711 13.867 1 63.19 98 ALA B O 1
ATOM 2250 N N . ARG B 1 99 ? 1.793 -9.57 12.148 1 58.81 99 ARG B N 1
ATOM 2251 C CA . ARG B 1 99 ? 0.711 -10.227 11.422 1 58.81 99 ARG B CA 1
ATOM 2252 C C . ARG B 1 99 ? 1 -11.711 11.227 1 58.81 99 ARG B C 1
ATOM 2254 O O . ARG B 1 99 ? 0.076 -12.516 11.117 1 58.81 99 ARG B O 1
ATOM 2261 N N . HIS B 1 100 ? 2.242 -12.055 10.82 1 46.78 100 HIS B N 1
ATOM 2262 C CA . HIS B 1 100 ? 2.564 -13.461 10.617 1 46.78 100 HIS B CA 1
ATOM 2263 C C . HIS B 1 100 ? 2.695 -14.195 11.938 1 46.78 100 HIS B C 1
ATOM 2265 O O . HIS B 1 100 ? 3.482 -15.141 12.055 1 46.78 100 HIS B O 1
ATOM 2271 N N . SER B 1 101 ? 2.135 -13.664 12.938 1 38.38 101 SER B N 1
ATOM 2272 C CA . SER B 1 101 ? 2.324 -14.469 14.141 1 38.38 101 SER B CA 1
ATOM 2273 C C . SER B 1 101 ? 1.879 -15.914 13.906 1 38.38 101 SER B C 1
ATOM 2275 O O . SER B 1 101 ? 0.766 -16.156 13.438 1 38.38 101 SER B O 1
ATOM 2277 N N . ASP B 1 102 ? 2.609 -16.812 13.406 1 38.56 102 ASP B N 1
ATOM 2278 C CA . ASP B 1 102 ? 2.301 -18.125 13.969 1 38.56 102 ASP B CA 1
ATOM 2279 C C . ASP B 1 102 ? 1.856 -18 15.43 1 38.56 102 ASP B C 1
ATOM 2281 O O . ASP B 1 102 ? 2.674 -18.109 16.344 1 38.56 102 ASP B O 1
ATOM 2285 N N . MET B 1 103 ? 1.206 -17.062 15.656 1 38.22 103 MET B N 1
ATOM 2286 C CA . MET B 1 103 ? 0.709 -16.797 17 1 38.22 103 MET B CA 1
ATOM 2287 C C . MET B 1 103 ? 0.157 -18.078 17.641 1 38.22 103 MET B C 1
ATOM 2289 O O . MET B 1 103 ? -0.527 -18.016 18.656 1 38.22 103 MET B O 1
ATOM 2293 N N . GLN B 1 104 ? -0.129 -18.953 16.906 1 37.31 104 GLN B N 1
ATOM 2294 C CA . GLN B 1 104 ? -0.777 -19.922 17.781 1 37.31 104 GLN B CA 1
ATOM 2295 C C . GLN B 1 104 ? -0.028 -20.062 19.109 1 37.31 104 GLN B C 1
ATOM 2297 O O . GLN B 1 104 ? -0.632 -20.344 20.141 1 37.31 104 GLN B O 1
ATOM 2302 N N . TYR B 1 105 ? 1.36 -20.172 18.969 1 39.53 105 TYR B N 1
ATOM 2303 C CA . TYR B 1 105 ? 2.004 -20.734 20.156 1 39.53 105 TYR B CA 1
ATOM 2304 C C . TYR B 1 105 ? 2.943 -19.719 20.797 1 39.53 105 TYR B C 1
ATOM 2306 O O . TYR B 1 105 ? 3.451 -19.953 21.906 1 39.53 105 TYR B O 1
ATOM 2314 N N . SER B 1 106 ? 3.443 -18.531 20.016 1 43.69 106 SER B N 1
ATOM 2315 C CA . SER B 1 106 ? 4.348 -17.656 20.766 1 43.69 106 SER B CA 1
ATOM 2316 C C . SER B 1 106 ? 3.945 -16.203 20.625 1 43.69 106 SER B C 1
ATOM 2318 O O . SER B 1 106 ? 3.541 -15.758 19.547 1 43.69 106 SER B O 1
ATOM 2320 N N . ASP B 1 107 ? 3.352 -15.477 21.578 1 52.25 107 ASP B N 1
ATOM 2321 C CA . ASP B 1 107 ? 2.992 -14.078 21.812 1 52.25 107 ASP B CA 1
ATOM 2322 C C . ASP B 1 107 ? 4.098 -13.141 21.328 1 52.25 107 ASP B C 1
ATOM 2324 O O . ASP B 1 107 ? 4.051 -11.938 21.578 1 52.25 107 ASP B O 1
ATOM 2328 N N . THR B 1 108 ? 5.18 -13.609 20.672 1 56.97 108 THR B N 1
ATOM 2329 C CA . THR B 1 108 ? 6.293 -12.719 20.359 1 56.97 108 THR B CA 1
ATOM 2330 C C . THR B 1 108 ? 6.359 -12.438 18.859 1 56.97 108 THR B C 1
ATOM 2332 O O . THR B 1 108 ? 6.18 -13.352 18.047 1 56.97 108 THR B O 1
ATOM 2335 N N . PRO B 1 109 ? 6.477 -11.172 18.469 1 62.06 109 PRO B N 1
ATOM 2336 C CA . PRO B 1 109 ? 6.699 -10.836 17.062 1 62.06 109 PRO B CA 1
ATOM 2337 C C . PRO B 1 109 ? 7.781 -11.695 16.422 1 62.06 109 PRO B C 1
ATOM 2339 O O . PRO B 1 109 ? 8.742 -12.086 17.078 1 62.06 109 PRO B O 1
ATOM 2342 N N . VAL B 1 110 ? 7.445 -12.18 15.203 1 68.19 110 VAL B N 1
ATOM 2343 C CA . VAL B 1 110 ? 8.398 -12.984 14.445 1 68.19 110 VAL B CA 1
ATOM 2344 C C . VAL B 1 110 ? 9.273 -12.07 13.578 1 68.19 110 VAL B C 1
ATOM 2346 O O . VAL B 1 110 ? 8.789 -11.078 13.039 1 68.19 110 VAL B O 1
ATOM 2349 N N . GLY B 1 111 ? 10.508 -12.297 13.656 1 81.06 111 GLY B N 1
ATOM 2350 C CA . GLY B 1 111 ? 11.422 -11.625 12.742 1 81.06 111 GLY B CA 1
ATOM 2351 C C . GLY B 1 111 ? 11.156 -11.945 11.281 1 81.06 111 GLY B C 1
ATOM 2352 O O . GLY B 1 111 ? 10.844 -13.094 10.945 1 81.06 111 GLY B O 1
ATOM 2353 N N . ALA B 1 112 ? 11.047 -10.93 10.445 1 88.38 112 ALA B N 1
ATOM 2354 C CA . ALA B 1 112 ? 10.875 -11.086 9 1 88.38 112 ALA B CA 1
ATOM 2355 C C . ALA B 1 112 ? 11.969 -10.359 8.234 1 88.38 112 ALA B C 1
ATOM 2357 O O . ALA B 1 112 ? 12.688 -9.531 8.797 1 88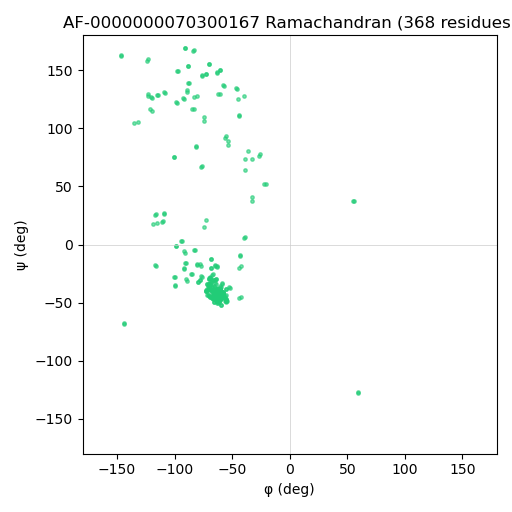.38 112 ALA B O 1
ATOM 2358 N N . SER B 1 113 ? 12.18 -10.75 7 1 95.69 113 SER B N 1
ATOM 2359 C CA . SER B 1 113 ? 13.188 -10.195 6.102 1 95.69 113 SER B CA 1
ATOM 2360 C C . SER B 1 113 ? 12.539 -9.508 4.906 1 95.69 113 SER B C 1
ATOM 2362 O O . SER B 1 113 ? 11.688 -10.094 4.23 1 95.69 113 SER B O 1
ATOM 2364 N N . ILE B 1 114 ? 12.992 -8.234 4.707 1 98.19 114 ILE B N 1
ATOM 2365 C CA . ILE B 1 114 ? 12.5 -7.512 3.537 1 98.19 114 ILE B CA 1
ATOM 2366 C C . ILE B 1 114 ? 12.875 -8.281 2.27 1 98.19 114 ILE B C 1
ATOM 2368 O O . ILE B 1 114 ? 12.047 -8.438 1.368 1 98.19 114 ILE B O 1
ATOM 2372 N N . GLY B 1 115 ? 14.086 -8.773 2.203 1 98.75 115 GLY B N 1
ATOM 2373 C CA . GLY B 1 115 ? 14.539 -9.547 1.058 1 98.75 115 GLY B CA 1
ATOM 2374 C C . GLY B 1 115 ? 13.688 -10.773 0.798 1 98.75 115 GLY B C 1
ATOM 2375 O O . GLY B 1 115 ? 13.352 -11.078 -0.349 1 98.75 115 GLY B O 1
ATOM 2376 N N . GLU B 1 116 ? 13.305 -11.453 1.835 1 98 116 GLU B N 1
ATOM 2377 C CA . GLU B 1 116 ? 12.453 -12.633 1.694 1 98 116 GLU B CA 1
ATOM 2378 C C . GLU B 1 116 ? 11.062 -12.25 1.2 1 98 116 GLU B C 1
ATOM 2380 O O . GLU B 1 116 ? 10.508 -12.914 0.326 1 98 116 GLU B O 1
ATOM 2385 N N . CYS B 1 117 ? 10.516 -11.211 1.81 1 98.12 117 CYS B N 1
ATOM 2386 C CA . CYS B 1 117 ? 9.203 -10.75 1.383 1 98.12 117 CYS B CA 1
ATOM 2387 C C . CYS B 1 117 ? 9.203 -10.375 -0.094 1 98.12 117 CYS B C 1
ATOM 2389 O O . CYS B 1 117 ? 8.32 -10.789 -0.847 1 98.12 117 CYS B O 1
ATOM 2391 N N . LEU B 1 118 ? 10.234 -9.656 -0.506 1 98.88 118 LEU B N 1
ATOM 2392 C CA . LEU B 1 118 ? 10.297 -9.203 -1.892 1 98.88 118 LEU B CA 1
ATOM 2393 C C . LEU B 1 118 ? 10.531 -10.375 -2.838 1 98.88 118 LEU B C 1
ATOM 2395 O O . LEU B 1 118 ? 10.016 -10.383 -3.959 1 98.88 118 LEU B O 1
ATOM 2399 N N . ALA B 1 119 ? 11.266 -11.352 -2.416 1 98.88 119 ALA B N 1
ATOM 2400 C CA . ALA B 1 119 ? 11.477 -12.547 -3.234 1 98.88 119 ALA B CA 1
ATOM 2401 C C . ALA B 1 119 ? 10.18 -13.336 -3.395 1 98.88 119 ALA B C 1
ATOM 2403 O O . ALA B 1 119 ? 9.914 -13.891 -4.465 1 98.88 119 ALA B O 1
ATOM 2404 N N . ASP B 1 120 ? 9.391 -13.43 -2.32 1 98.56 120 ASP B N 1
ATOM 2405 C CA . ASP B 1 120 ? 8.086 -14.078 -2.393 1 98.56 120 ASP B CA 1
ATOM 2406 C C . ASP B 1 120 ? 7.188 -13.383 -3.414 1 98.56 120 ASP B C 1
ATOM 2408 O O . ASP B 1 120 ? 6.508 -14.047 -4.199 1 98.56 120 ASP B O 1
ATOM 2412 N N . VAL B 1 121 ? 7.164 -12.086 -3.395 1 98.88 121 VAL B N 1
ATOM 2413 C CA . VAL B 1 121 ? 6.387 -11.297 -4.348 1 98.88 121 VAL B CA 1
ATOM 2414 C C . VAL B 1 121 ? 6.922 -11.516 -5.758 1 98.88 121 VAL B C 1
ATOM 2416 O O . VAL B 1 121 ? 6.152 -11.773 -6.688 1 98.88 121 VAL B O 1
ATOM 2419 N N . TYR B 1 122 ? 8.219 -11.5 -5.891 1 98.88 122 TYR B N 1
ATOM 2420 C CA . TYR B 1 122 ? 8.914 -11.688 -7.16 1 98.88 122 TYR B CA 1
ATOM 2421 C C . TYR B 1 122 ? 8.555 -13.023 -7.793 1 98.88 122 TYR B C 1
ATOM 2423 O O . TYR B 1 122 ? 8.312 -13.102 -9 1 98.88 122 TYR B O 1
ATOM 2431 N N . GLN B 1 123 ? 8.492 -13.984 -7.043 1 98.69 123 GLN B N 1
ATOM 2432 C CA . GLN B 1 123 ? 8.203 -15.328 -7.543 1 98.69 123 GLN B CA 1
ATOM 2433 C C . GLN B 1 123 ? 6.852 -15.375 -8.242 1 98.69 123 GLN B C 1
ATOM 2435 O O . GLN B 1 123 ? 6.746 -15.836 -9.383 1 98.69 123 GLN B O 1
ATOM 2440 N N . GLN B 1 124 ? 5.809 -14.891 -7.543 1 98.19 124 GLN B N 1
ATOM 2441 C CA . GLN B 1 124 ? 4.449 -14.992 -8.07 1 98.19 124 GLN B CA 1
ATOM 2442 C C . GLN B 1 124 ? 4.23 -14.023 -9.227 1 98.19 124 GLN B C 1
ATOM 2444 O O . GLN B 1 124 ? 3.609 -14.383 -10.227 1 98.19 124 GLN B O 1
ATOM 2449 N N . VAL B 1 125 ? 4.762 -12.82 -9.125 1 98.81 125 VAL B N 1
ATOM 2450 C CA . VAL B 1 125 ? 4.645 -11.82 -10.188 1 98.81 125 VAL B CA 1
ATOM 2451 C C . VAL B 1 125 ? 5.41 -12.297 -11.422 1 98.81 125 VAL B C 1
ATOM 2453 O O . VAL B 1 125 ? 4.887 -12.25 -12.539 1 98.81 125 VAL B O 1
ATOM 2456 N N . GLY B 1 126 ? 6.641 -12.797 -11.203 1 98.69 126 GLY B N 1
ATOM 2457 C CA . GLY B 1 126 ? 7.457 -13.273 -12.305 1 98.69 126 GLY B CA 1
ATOM 2458 C C . GLY B 1 126 ? 6.844 -14.453 -13.031 1 98.69 126 GLY B C 1
ATOM 2459 O O . GLY B 1 126 ? 6.949 -14.562 -14.258 1 98.69 126 GLY B O 1
ATOM 2460 N N . ASN B 1 127 ? 6.238 -15.328 -12.281 1 97.88 127 ASN B N 1
ATOM 2461 C CA . ASN B 1 127 ? 5.59 -16.484 -12.898 1 97.88 127 ASN B CA 1
ATOM 2462 C C . ASN B 1 127 ? 4.445 -16.062 -13.812 1 97.88 127 ASN B C 1
ATOM 2464 O O . ASN B 1 127 ? 4.312 -16.578 -14.922 1 97.88 127 ASN B O 1
ATOM 2468 N N . LEU B 1 128 ? 3.613 -15.156 -13.367 1 98.06 128 LEU B N 1
ATOM 2469 C CA . LEU B 1 128 ? 2.529 -14.68 -14.219 1 98.06 128 LEU B CA 1
ATOM 2470 C C . LEU B 1 128 ? 3.076 -13.953 -15.445 1 98.06 128 LEU B C 1
ATOM 2472 O O . LEU B 1 128 ? 2.611 -14.18 -16.562 1 98.06 128 LEU B O 1
ATOM 2476 N N . LEU B 1 129 ? 4.109 -13.141 -15.25 1 98.12 129 LEU B N 1
ATOM 2477 C CA . LEU B 1 129 ? 4.715 -12.414 -16.359 1 98.12 129 LEU B CA 1
ATOM 2478 C C . LEU B 1 129 ? 5.328 -13.383 -17.375 1 98.12 129 LEU B C 1
ATOM 2480 O O . LEU B 1 129 ? 5.301 -13.125 -18.578 1 98.12 129 LEU B O 1
ATOM 2484 N N . GLY B 1 130 ? 5.906 -14.438 -16.844 1 97.19 130 GLY B N 1
ATOM 2485 C CA . GLY B 1 130 ? 6.441 -15.453 -17.734 1 97.19 130 GLY B CA 1
ATOM 2486 C C . GLY B 1 130 ? 5.395 -16.062 -18.641 1 97.19 130 GLY B C 1
ATOM 2487 O O . GLY B 1 130 ? 5.641 -16.234 -19.844 1 97.19 130 GLY B O 1
ATOM 2488 N N . VAL B 1 131 ? 4.23 -16.406 -18.094 1 96 131 VAL B N 1
ATOM 2489 C CA . VAL B 1 131 ? 3.133 -16.969 -18.875 1 96 131 VAL B CA 1
ATOM 2490 C C . VAL B 1 131 ? 2.664 -15.953 -19.906 1 96 131 VAL B C 1
ATOM 2492 O O . VAL B 1 131 ? 2.418 -16.312 -21.062 1 96 131 VAL B O 1
ATOM 2495 N N . VAL B 1 132 ? 2.586 -14.68 -19.531 1 95.69 132 VAL B N 1
ATOM 2496 C CA . VAL B 1 132 ? 2.145 -13.609 -20.422 1 95.69 132 VAL B CA 1
ATOM 2497 C C . VAL B 1 132 ? 3.16 -13.414 -21.547 1 95.69 132 VAL B C 1
ATOM 2499 O O . VAL B 1 132 ? 2.787 -13.266 -22.703 1 95.69 132 VAL B O 1
ATOM 2502 N N . ARG B 1 133 ? 4.395 -13.438 -21.234 1 95.19 133 ARG B N 1
ATOM 2503 C CA . ARG B 1 133 ? 5.469 -13.219 -22.203 1 95.19 133 ARG B CA 1
ATOM 2504 C C . ARG B 1 133 ? 5.496 -14.32 -23.25 1 95.19 133 ARG B C 1
ATOM 2506 O O . ARG B 1 133 ? 5.801 -14.062 -24.422 1 95.19 133 ARG B O 1
ATOM 2513 N N . GLN B 1 134 ? 5.152 -15.492 -22.875 1 91.75 134 GLN B N 1
ATOM 2514 C CA . GLN B 1 134 ? 5.168 -16.625 -23.797 1 91.75 134 GLN B CA 1
ATOM 2515 C C . GLN B 1 134 ? 3.9 -16.672 -24.641 1 91.75 134 GLN B C 1
ATOM 2517 O O . GLN B 1 134 ? 3.768 -17.516 -25.531 1 91.75 134 GLN B O 1
ATOM 2522 N N . SER B 1 135 ? 2.949 -15.742 -24.344 1 86.25 135 SER B N 1
ATOM 2523 C CA . SER B 1 135 ? 1.695 -15.625 -25.078 1 86.25 135 SER B CA 1
ATOM 2524 C C . SER B 1 135 ? 0.941 -16.953 -25.109 1 86.25 135 SER B C 1
ATOM 2526 O O . SER B 1 135 ? 0.454 -17.375 -26.156 1 86.25 135 SER B O 1
ATOM 2528 N N . ASN B 1 136 ? 1.054 -17.578 -24.031 1 83.31 136 ASN B N 1
ATOM 2529 C CA . ASN B 1 136 ? 0.225 -18.766 -23.875 1 83.31 136 ASN B CA 1
ATOM 2530 C C . ASN B 1 136 ? -1.195 -18.406 -23.453 1 83.31 136 ASN B C 1
ATOM 2532 O O . ASN B 1 136 ? -1.56 -18.578 -22.281 1 83.31 136 ASN B O 1
ATOM 2536 N N . ASP B 1 137 ? -2.047 -18.094 -24.344 1 86.56 137 ASP B N 1
ATOM 2537 C CA . ASP B 1 137 ? -3.369 -17.516 -24.109 1 86.56 137 ASP B CA 1
ATOM 2538 C C . ASP B 1 137 ? -4.23 -18.453 -23.266 1 86.56 137 ASP B C 1
ATOM 2540 O O . ASP B 1 137 ? -5.004 -18.016 -22.422 1 86.56 137 ASP B O 1
ATOM 2544 N N . ARG B 1 138 ? -4.027 -19.703 -23.531 1 87.44 138 ARG B N 1
ATOM 2545 C CA . ARG B 1 138 ? -4.859 -20.688 -22.859 1 87.44 138 ARG B CA 1
ATOM 2546 C C . ARG B 1 138 ? -4.516 -20.766 -21.375 1 87.44 138 ARG B C 1
ATOM 2548 O O . ARG B 1 138 ? -5.379 -21.078 -20.547 1 87.44 138 ARG B O 1
ATOM 2555 N N . ALA B 1 139 ? -3.281 -20.469 -21.031 1 91.5 139 ALA B N 1
ATOM 2556 C CA . ALA B 1 139 ? -2.811 -20.625 -19.656 1 91.5 139 ALA B CA 1
ATOM 2557 C C . ALA B 1 139 ? -3.041 -19.344 -18.859 1 91.5 139 ALA B C 1
ATOM 2559 O O . ALA B 1 139 ? -2.973 -19.359 -17.625 1 91.5 139 ALA B O 1
ATOM 2560 N N . ILE B 1 140 ? -3.289 -18.25 -19.531 1 93.5 140 ILE B N 1
ATOM 2561 C CA . ILE B 1 140 ? -3.293 -16.938 -18.906 1 93.5 140 ILE B CA 1
ATOM 2562 C C . ILE B 1 140 ? -4.391 -16.875 -17.844 1 93.5 140 ILE B C 1
ATOM 2564 O O . ILE B 1 140 ? -4.137 -16.469 -16.703 1 93.5 140 ILE B O 1
ATOM 2568 N N . PRO B 1 141 ? -5.582 -17.281 -18.125 1 93.62 141 PRO B N 1
ATOM 2569 C CA . PRO B 1 141 ? -6.605 -17.219 -17.078 1 93.62 141 PRO B CA 1
ATOM 2570 C C . PRO B 1 141 ? -6.227 -18.016 -15.828 1 93.62 141 PRO B C 1
ATOM 2572 O O . PRO B 1 141 ? -6.41 -17.531 -14.703 1 93.62 141 PRO B O 1
ATOM 2575 N N . GLN B 1 142 ? -5.68 -19.156 -16.016 1 94.06 142 GLN B N 1
ATOM 2576 C CA . GLN B 1 142 ? -5.277 -19.984 -14.883 1 94.06 142 GLN B CA 1
ATOM 2577 C C . GLN B 1 142 ? -4.105 -19.359 -14.133 1 94.06 142 GLN B C 1
ATOM 2579 O O . GLN B 1 142 ? -4.027 -19.438 -12.906 1 94.06 142 GLN B O 1
ATOM 2584 N N . ALA B 1 143 ? -3.207 -18.812 -14.859 1 95.69 143 ALA B N 1
ATOM 2585 C CA . ALA B 1 143 ? -2.057 -18.141 -14.25 1 95.69 143 ALA B CA 1
ATOM 2586 C C . ALA B 1 143 ? -2.494 -16.953 -13.406 1 95.69 143 ALA B C 1
ATOM 2588 O O . ALA B 1 143 ? -1.973 -16.734 -12.305 1 95.69 143 ALA B O 1
ATOM 2589 N N . ILE B 1 144 ? -3.443 -16.203 -13.938 1 97.19 144 ILE B N 1
ATOM 2590 C CA . ILE B 1 144 ? -3.984 -15.086 -13.172 1 97.19 144 ILE B CA 1
ATOM 2591 C C . ILE B 1 144 ? -4.672 -15.609 -11.906 1 97.19 144 ILE B C 1
ATOM 2593 O O . ILE B 1 144 ? -4.473 -15.07 -10.82 1 97.19 144 ILE B O 1
ATOM 2597 N N . GLY B 1 145 ? -5.473 -16.625 -12.094 1 96.62 145 GLY B N 1
ATOM 2598 C CA . GLY B 1 145 ? -6.133 -17.234 -10.945 1 96.62 145 GLY B CA 1
ATOM 2599 C C . GLY B 1 145 ? -5.164 -17.672 -9.867 1 96.62 145 GLY B C 1
ATOM 2600 O O . GLY B 1 145 ? -5.395 -17.422 -8.68 1 96.62 145 GLY B O 1
ATOM 2601 N N . ARG B 1 146 ? -4.109 -18.375 -10.234 1 96.19 146 ARG B N 1
ATOM 2602 C CA . ARG B 1 146 ? -3.086 -18.812 -9.289 1 96.19 146 ARG B CA 1
ATOM 2603 C C . ARG B 1 146 ? -2.438 -17.625 -8.586 1 96.19 146 ARG B C 1
ATOM 2605 O O . ARG B 1 146 ? -2.264 -17.641 -7.367 1 96.19 146 ARG B O 1
ATOM 2612 N N . CYS B 1 147 ? -2.109 -16.641 -9.383 1 97.69 147 CYS B N 1
ATOM 2613 C CA . CYS B 1 147 ? -1.495 -15.43 -8.844 1 97.69 147 CYS B CA 1
ATOM 2614 C C . CYS B 1 147 ? -2.395 -14.781 -7.797 1 97.69 147 CYS B C 1
ATOM 2616 O O . CYS B 1 147 ? -1.937 -14.43 -6.707 1 97.69 147 CYS B O 1
ATOM 2618 N N . LEU B 1 148 ? -3.682 -14.703 -8.086 1 97.88 148 LEU B N 1
ATOM 2619 C CA . LEU B 1 148 ? -4.641 -14.047 -7.203 1 97.88 148 LEU B CA 1
ATOM 2620 C C . LEU B 1 148 ? -4.891 -14.891 -5.957 1 97.88 148 LEU B C 1
ATOM 2622 O O . LEU B 1 148 ? -5.027 -14.344 -4.855 1 97.88 148 LEU B O 1
ATOM 2626 N N . THR B 1 149 ? -4.973 -16.188 -6.145 1 96.19 149 THR B N 1
ATOM 2627 C CA . THR B 1 149 ? -5.195 -17.078 -5.008 1 96.19 149 THR B CA 1
ATOM 2628 C C . THR B 1 149 ? -4.078 -16.938 -3.98 1 96.19 149 THR B C 1
ATOM 2630 O O . THR B 1 149 ? -4.336 -16.719 -2.795 1 96.19 149 THR B O 1
ATOM 2633 N N . TYR B 1 150 ? -2.887 -16.938 -4.434 1 96.38 150 TYR B N 1
ATOM 2634 C CA . TYR B 1 150 ? -1.759 -16.844 -3.514 1 96.38 150 TYR B CA 1
ATOM 2635 C C . TYR B 1 150 ? -1.581 -15.414 -3.02 1 96.38 150 TYR B C 1
ATOM 2637 O O . TYR B 1 150 ? -1.068 -15.188 -1.921 1 96.38 150 TYR B O 1
ATOM 2645 N N . PHE B 1 151 ? -2.01 -14.422 -3.844 1 98.31 151 PHE B N 1
ATOM 2646 C CA . PHE B 1 151 ? -2.021 -13.023 -3.414 1 98.31 151 PHE B CA 1
ATOM 2647 C C . PHE B 1 151 ? -2.85 -12.859 -2.145 1 98.31 151 PHE B C 1
ATOM 2649 O O . PHE B 1 151 ? -2.4 -12.227 -1.184 1 98.31 151 PHE B O 1
ATOM 2656 N N . GLY B 1 152 ? -3.947 -13.43 -2.146 1 97.06 152 GLY B N 1
ATOM 2657 C CA . GLY B 1 152 ? -4.816 -13.367 -0.982 1 97.06 152 GLY B CA 1
ATOM 2658 C C . GLY B 1 152 ? -4.289 -14.156 0.201 1 97.06 152 GLY B C 1
ATOM 2659 O O . GLY B 1 152 ? -4.391 -13.711 1.346 1 97.06 152 GLY B O 1
ATOM 2660 N N . GLU B 1 153 ? -3.648 -15.227 -0.102 1 92.5 153 GLU B N 1
ATOM 2661 C CA . GLU B 1 153 ? -3.277 -16.156 0.955 1 92.5 153 GLU B CA 1
ATOM 2662 C C . GLU B 1 153 ? -1.903 -15.828 1.53 1 92.5 153 GLU B C 1
ATOM 2664 O O . GLU B 1 153 ? -1.647 -16.062 2.713 1 92.5 153 GLU B O 1
ATOM 2669 N N . TYR B 1 154 ? -1.049 -15.25 0.635 1 94 154 TYR B N 1
ATOM 2670 C CA . TYR B 1 154 ? 0.337 -15.258 1.087 1 94 154 TYR B CA 1
ATOM 2671 C C . TYR B 1 154 ? 1.06 -13.992 0.655 1 94 154 TYR B C 1
ATOM 2673 O O . TYR B 1 154 ? 1.241 -13.07 1.454 1 94 154 TYR B O 1
ATOM 2681 N N . TRP B 1 155 ? 1.31 -13.797 -0.643 1 97 155 TRP B N 1
ATOM 2682 C CA . TRP B 1 155 ? 2.324 -12.828 -1.041 1 97 155 TRP B CA 1
ATOM 2683 C C . TRP B 1 155 ? 1.767 -11.406 -1 1 97 155 TRP B C 1
ATOM 2685 O O . TRP B 1 155 ? 2.525 -10.43 -1.025 1 97 155 TRP B O 1
ATOM 2695 N N . GLY B 1 156 ? 0.376 -11.234 -0.96 1 98.06 156 GLY B N 1
ATOM 2696 C CA . GLY B 1 156 ? -0.171 -9.914 -0.689 1 98.06 156 GLY B CA 1
ATOM 2697 C C . GLY B 1 156 ? 0.223 -9.375 0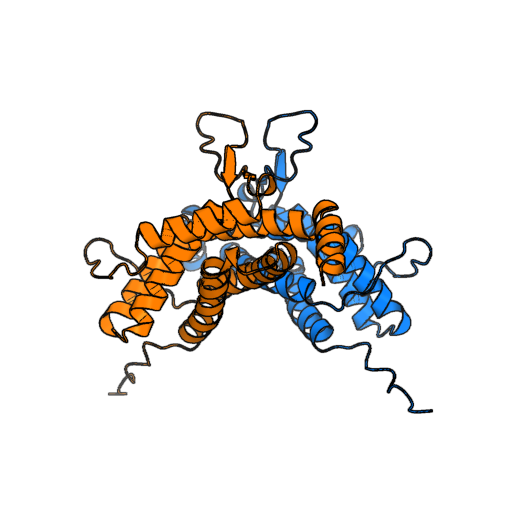.673 1 98.06 156 GLY B C 1
ATOM 2698 O O . GLY B 1 156 ? 0.55 -8.195 0.808 1 98.06 156 GLY B O 1
ATOM 2699 N N . ASN B 1 157 ? 0.213 -10.234 1.629 1 94.62 157 ASN B N 1
ATOM 2700 C CA . ASN B 1 157 ? 0.637 -9.875 2.977 1 94.62 157 ASN B CA 1
ATOM 2701 C C . ASN B 1 157 ? 2.125 -9.539 3.025 1 94.62 157 ASN B C 1
ATOM 2703 O O . ASN B 1 157 ? 2.533 -8.594 3.693 1 94.62 157 ASN B O 1
ATOM 2707 N N . ARG B 1 158 ? 2.859 -10.336 2.305 1 95.88 158 ARG B N 1
ATOM 2708 C CA . ARG B 1 158 ? 4.301 -10.102 2.25 1 95.88 158 ARG B CA 1
ATOM 2709 C C . ARG B 1 158 ? 4.613 -8.773 1.584 1 95.88 158 ARG B C 1
ATOM 2711 O O . ARG B 1 158 ? 5.547 -8.07 1.992 1 95.88 158 ARG B O 1
ATOM 2718 N N . LEU B 1 159 ? 3.871 -8.5 0.599 1 98.5 159 LEU B N 1
ATOM 2719 C CA . LEU B 1 159 ? 4.035 -7.238 -0.119 1 98.5 159 LEU B CA 1
ATOM 2720 C C . LEU B 1 159 ? 3.777 -6.051 0.801 1 98.5 159 LEU B C 1
ATOM 2722 O O . LEU B 1 159 ? 4.598 -5.133 0.883 1 98.5 159 LEU B O 1
ATOM 2726 N N . LEU B 1 160 ? 2.693 -6.078 1.527 1 97.25 160 LEU B N 1
ATOM 2727 C CA . LEU B 1 160 ? 2.32 -4.973 2.4 1 97.25 160 LEU B CA 1
ATOM 2728 C C . LEU B 1 160 ? 3.26 -4.883 3.598 1 97.25 160 LEU B C 1
ATOM 2730 O O . LEU B 1 160 ? 3.566 -3.787 4.074 1 97.25 160 LEU B O 1
ATOM 2734 N N . ALA B 1 161 ? 3.719 -6.016 4.055 1 94.31 161 ALA B N 1
ATOM 2735 C CA . ALA B 1 161 ? 4.703 -6.027 5.133 1 94.31 161 ALA B CA 1
ATOM 2736 C C . ALA B 1 161 ? 6.004 -5.359 4.695 1 94.31 161 ALA B C 1
ATOM 2738 O O . ALA B 1 161 ? 6.555 -4.523 5.414 1 94.31 161 ALA B O 1
ATOM 2739 N N . ALA B 1 162 ? 6.469 -5.758 3.541 1 97.56 162 ALA B N 1
ATOM 2740 C CA . ALA B 1 162 ? 7.684 -5.156 3.004 1 97.56 162 ALA B CA 1
ATOM 2741 C C . ALA B 1 162 ? 7.5 -3.66 2.773 1 97.56 162 ALA B C 1
ATOM 2743 O O . ALA B 1 162 ? 8.406 -2.867 3.043 1 97.56 162 ALA B O 1
ATOM 2744 N N . ALA B 1 163 ? 6.316 -3.287 2.283 1 98.06 163 ALA B N 1
ATOM 2745 C CA . ALA B 1 163 ? 6.027 -1.871 2.068 1 98.06 163 ALA B CA 1
ATOM 2746 C C . ALA B 1 163 ? 6.113 -1.09 3.377 1 98.06 163 ALA B C 1
ATOM 2748 O O . ALA B 1 163 ? 6.66 0.016 3.412 1 98.06 163 ALA B O 1
ATOM 2749 N N . GLY B 1 164 ? 5.562 -1.678 4.418 1 96.31 164 GLY B N 1
ATOM 2750 C CA . GLY B 1 164 ? 5.641 -1.039 5.719 1 96.31 164 GLY B CA 1
ATOM 2751 C C . GLY B 1 164 ? 7.066 -0.877 6.219 1 96.31 164 GLY B C 1
ATOM 2752 O O . GLY B 1 164 ? 7.441 0.19 6.707 1 96.31 164 GLY B O 1
ATOM 2753 N N . ALA B 1 165 ? 7.816 -1.902 6.098 1 95.88 165 ALA B N 1
ATOM 2754 C CA . ALA B 1 165 ? 9.211 -1.864 6.539 1 95.88 165 ALA B CA 1
ATOM 2755 C C . ALA B 1 165 ? 10.016 -0.853 5.727 1 95.88 165 ALA B C 1
ATOM 2757 O O . ALA B 1 165 ? 10.82 -0.105 6.281 1 95.88 165 ALA B O 1
ATOM 2758 N N . LEU B 1 166 ? 9.812 -0.846 4.434 1 98.19 166 LEU B N 1
ATOM 2759 C CA . LEU B 1 166 ? 10.516 0.081 3.555 1 98.19 166 LEU B CA 1
ATOM 2760 C C . LEU B 1 166 ? 10.109 1.521 3.842 1 98.19 166 LEU B C 1
ATOM 2762 O O . LEU B 1 166 ? 10.93 2.436 3.744 1 98.19 166 LEU B O 1
ATOM 2766 N N . HIS B 1 167 ? 8.828 1.738 4.176 1 97.44 167 HIS B N 1
ATOM 2767 C CA . HIS B 1 167 ? 8.375 3.061 4.582 1 97.44 167 HIS B CA 1
ATOM 2768 C C . HIS B 1 167 ? 9.125 3.553 5.812 1 97.44 167 HIS B C 1
ATOM 2770 O O . HIS B 1 167 ? 9.578 4.699 5.852 1 97.44 167 HIS B O 1
ATOM 2776 N N . GLU B 1 168 ? 9.25 2.672 6.742 1 94.69 168 GLU B N 1
ATOM 2777 C CA . GLU B 1 168 ? 9.961 3.037 7.965 1 94.69 168 GLU B CA 1
ATOM 2778 C C . GLU B 1 168 ? 11.406 3.416 7.664 1 94.69 168 GLU B C 1
ATOM 2780 O O . GLU B 1 168 ? 11.93 4.375 8.234 1 94.69 168 GLU B O 1
ATOM 2785 N N . LEU B 1 169 ? 12.016 2.672 6.805 1 96.38 169 LEU B N 1
ATOM 2786 C CA . LEU B 1 169 ? 13.398 2.963 6.438 1 96.38 169 LEU B CA 1
ATOM 2787 C C . LEU B 1 169 ? 13.492 4.293 5.691 1 96.38 169 LEU B C 1
ATOM 2789 O O . LEU B 1 169 ? 14.375 5.105 5.98 1 96.38 169 LEU B O 1
ATOM 2793 N N . ARG B 1 170 ? 12.594 4.48 4.789 1 97.31 170 ARG B N 1
ATOM 2794 C CA . ARG B 1 170 ? 12.617 5.652 3.918 1 97.31 170 ARG B CA 1
ATOM 2795 C C . ARG B 1 170 ? 12.547 6.941 4.73 1 97.31 170 ARG B C 1
ATOM 2797 O O . ARG B 1 170 ? 13.148 7.949 4.355 1 97.31 170 ARG B O 1
ATOM 2804 N N . TYR B 1 171 ? 11.852 6.871 5.805 1 95.69 171 TYR B N 1
ATOM 2805 C CA . TYR B 1 171 ? 11.633 8.102 6.562 1 95.69 171 TYR B CA 1
ATOM 2806 C C . TYR B 1 171 ? 12.391 8.07 7.883 1 95.69 171 TYR B C 1
ATOM 2808 O O . TYR B 1 171 ? 12.078 8.828 8.805 1 95.69 171 TYR B O 1
ATOM 2816 N N . SER B 1 172 ? 13.359 7.203 7.895 1 94.94 172 SER B N 1
ATOM 2817 C CA . SER B 1 172 ? 14.211 7.082 9.07 1 94.94 172 SER B CA 1
ATOM 2818 C C . SER B 1 172 ? 15.43 8 8.969 1 94.94 172 SER B C 1
ATOM 2820 O O . SER B 1 172 ? 15.703 8.555 7.902 1 94.94 172 SER B O 1
ATOM 2822 N N . GLU B 1 173 ? 16.141 8.125 10.109 1 94.12 173 GLU B N 1
ATOM 2823 C CA . GLU B 1 173 ? 17.391 8.883 10.148 1 94.12 173 GLU B CA 1
ATOM 2824 C C . GLU B 1 173 ? 18.484 8.188 9.359 1 94.12 173 GLU B C 1
ATOM 2826 O O . GLU B 1 173 ? 19.328 8.844 8.742 1 94.12 173 GLU B O 1
ATOM 2831 N N . VAL B 1 174 ? 18.469 6.898 9.344 1 94.88 174 VAL B N 1
ATOM 2832 C CA . VAL B 1 174 ? 19.5 6.133 8.641 1 94.88 174 VAL B CA 1
ATOM 2833 C C . VAL B 1 174 ? 19.422 6.422 7.145 1 94.88 174 VAL B C 1
ATOM 2835 O O . VAL B 1 174 ? 20.453 6.5 6.473 1 94.88 174 VAL B O 1
ATOM 2838 N N . TYR B 1 175 ? 18.281 6.516 6.633 1 95.56 175 TYR B N 1
ATOM 2839 C CA . TYR B 1 175 ? 18.094 6.844 5.223 1 95.56 175 TYR B CA 1
ATOM 2840 C C . TYR B 1 175 ? 18.75 8.172 4.883 1 95.56 175 TYR B C 1
ATOM 2842 O O . TYR B 1 175 ? 19.406 8.305 3.848 1 95.56 175 TYR B O 1
ATOM 2850 N N . ARG B 1 176 ? 18.594 9.141 5.707 1 93.62 176 ARG B N 1
ATOM 2851 C CA . ARG B 1 176 ? 19.203 10.453 5.496 1 93.62 176 ARG B CA 1
ATOM 2852 C C . ARG B 1 176 ? 20.719 10.359 5.516 1 93.62 176 ARG B C 1
ATOM 2854 O O . ARG B 1 176 ? 21.391 11.031 4.73 1 93.62 176 ARG B O 1
ATOM 2861 N N . THR B 1 177 ? 21.141 9.555 6.391 1 94.75 177 THR B N 1
ATOM 2862 C CA . THR B 1 177 ? 22.578 9.336 6.473 1 94.75 177 THR B CA 1
ATOM 2863 C C . THR B 1 177 ? 23.109 8.703 5.191 1 94.75 177 THR B C 1
ATOM 2865 O O . THR B 1 177 ? 24.141 9.125 4.66 1 94.75 177 THR B O 1
ATOM 2868 N N . TRP B 1 178 ? 22.328 7.664 4.715 1 94.31 178 TRP B N 1
ATOM 2869 C CA . TRP B 1 178 ? 22.719 7.016 3.467 1 94.31 178 TRP B CA 1
ATOM 2870 C C . TRP B 1 178 ? 22.719 8.016 2.314 1 94.31 178 TRP B C 1
ATOM 2872 O O . TRP B 1 178 ? 23.609 7.973 1.454 1 94.31 178 TRP B O 1
ATOM 2882 N N . GLU B 1 179 ? 21.766 8.836 2.26 1 93.5 179 GLU B N 1
ATOM 2883 C CA . GLU B 1 179 ? 21.641 9.82 1.189 1 93.5 179 GLU B CA 1
ATOM 2884 C C . GLU B 1 179 ? 22.844 10.758 1.168 1 93.5 179 GLU B C 1
ATOM 2886 O O . GLU B 1 179 ? 23.375 11.086 0.099 1 93.5 179 GLU B O 1
ATOM 2891 N N . GLU B 1 180 ? 23.234 11.195 2.287 1 93.19 180 GLU B N 1
ATOM 2892 C CA . GLU B 1 180 ? 24.375 12.086 2.395 1 93.19 180 GLU B CA 1
ATOM 2893 C C . GLU B 1 180 ? 25.656 11.391 1.968 1 93.19 180 GLU B C 1
ATOM 2895 O O . GLU B 1 180 ? 26.484 11.969 1.26 1 93.19 180 GLU B O 1
ATOM 2900 N N . GLU B 1 181 ? 25.797 10.18 2.41 1 93.62 181 GLU B N 1
ATOM 2901 C CA . GLU B 1 181 ? 26.984 9.406 2.072 1 93.62 181 GLU B CA 1
ATOM 2902 C C . GLU B 1 181 ? 27.062 9.133 0.574 1 93.62 181 GLU B C 1
ATOM 2904 O O . GLU B 1 181 ? 28.125 9.234 -0.03 1 93.62 181 GLU B O 1
ATOM 2909 N N . GLU B 1 182 ? 25.953 8.82 0.015 1 92.31 182 GLU B N 1
ATOM 2910 C CA . GLU B 1 182 ? 25.891 8.492 -1.405 1 92.31 182 GLU B CA 1
ATOM 2911 C C . GLU B 1 182 ? 26.078 9.727 -2.271 1 92.31 182 GLU B C 1
ATOM 2913 O O . GLU B 1 182 ? 26.641 9.648 -3.369 1 92.31 182 GLU B O 1
ATOM 2918 N N . ARG B 1 183 ? 25.594 10.828 -1.802 1 89.19 183 ARG B N 1
ATOM 2919 C CA . ARG B 1 183 ? 25.797 12.094 -2.51 1 89.19 183 ARG B CA 1
ATOM 2920 C C . ARG B 1 183 ? 27.266 12.508 -2.484 1 89.19 183 ARG B C 1
ATOM 2922 O O . ARG B 1 183 ? 27.781 13.07 -3.453 1 89.19 183 ARG B O 1
ATOM 2929 N N . ALA B 1 184 ? 27.859 12.234 -1.391 1 90.69 184 ALA B N 1
ATOM 2930 C CA . ALA B 1 184 ? 29.266 12.594 -1.23 1 90.69 184 ALA B CA 1
ATOM 2931 C C . ALA B 1 184 ? 30.141 11.734 -2.131 1 90.69 184 ALA B C 1
ATOM 2933 O O . ALA B 1 184 ? 31.25 12.148 -2.508 1 90.69 184 ALA B O 1
ATOM 2934 N N . GLU B 1 185 ? 29.688 10.562 -2.393 1 87.25 185 GLU B N 1
ATOM 2935 C CA . GLU B 1 185 ? 30.453 9.656 -3.246 1 87.25 185 GLU B CA 1
ATOM 2936 C C . GLU B 1 185 ? 30.312 10.039 -4.719 1 87.25 185 GLU B C 1
ATOM 2938 O O . GLU B 1 185 ? 31.109 9.586 -5.559 1 87.25 185 GLU B O 1
ATOM 2943 N N . ASP B 1 186 ? 29.312 10.812 -5.129 1 77.06 186 ASP B N 1
ATOM 2944 C CA . ASP B 1 186 ? 29.156 11.281 -6.504 1 77.06 186 ASP B CA 1
ATOM 2945 C C . ASP B 1 186 ? 30.125 12.422 -6.816 1 77.06 186 ASP B C 1
ATOM 2947 O O . ASP B 1 186 ? 30.641 12.508 -7.926 1 77.06 186 ASP B O 1
#

Organism: Porphyromonas gingivalis (strain ATCC BAA-308 / W83) (NCBI:txid242619)

Secondary structure (DSSP, 8-state):
--------S--HHHHHHHHHHHHHHHHHHTGGGS-HHHHHHHHHHHHHHHHHHHHTS------GGG--PPP-S-HHHHHHHHHHHHHHHGGGGEEEESTT--TTT--S-EEEEHHHHHHHHHHHHHHHHHHHHTT-TTTHHHHHHHHHHHIIIIIHHHHHHHHHHHHHHHTSHHHHHHHHHHHHH-/--------SS-HHHHHHHHHHHHHHHHHHTGGGS-HHHHHHHHHHHHHHHHHHHHTS------GGG--PPP-S-HHHHHHHHHHHHHHHGGGGEEEESTT--TTT--SPEEEEHHHHHHHHHHHHHHHHHHHHTT-TTTHHHHHHHHHHHIIIIIHHHHHHHHHHHHHHHTSHHHHHHHHHHHHH-

Radius of gyration: 21.48 Å; Cα contacts (8 Å, |Δi|>4): 504; chains: 2; bounding box: 61×69×60 Å

Sequence (372 aa):
MKETNAGSVYSPELIEFATVGVEFCALVEQAAAHRTTDFIDKASKVLPLLYLKTALLPPYEYSEEVDFVEEYITEESYEQVRSAVESLLGSYDSFLDARHSDMQYSDTPVGASIGECLADVYQQVGNLLGVVRQSNDRAIPQAIGRCLTYFGEYWGNRLLAAAGALHELRYSEVYRTWEEEERAEDMKETNAGSVYSPELIEFATVGVEFCALVEQAAAHRTTDFIDKASKVLPLLYLKTALLPPYEYSEEVDFVEEYITEESYEQVRSAVESLLGSYDSFLDARHSDMQYSDTPVGASIGECLADVYQQVGNLLGVVRQSNDRAIPQAIGRCLTYFGEYWGNRLLAAAGALHELRYSEVYRTWEEEERAED

Solvent-accessible surface area (backbone atoms only — not comparable to full-atom values): 19598 Å² total; per-residue (Å²): 127,84,76,73,74,85,71,68,88,71,37,72,42,50,52,52,29,47,54,47,44,51,53,49,48,53,50,47,70,42,34,74,79,45,54,62,62,57,45,41,56,50,49,47,42,47,45,32,50,41,52,38,32,55,72,56,36,73,87,42,70,61,56,81,90,73,60,79,62,71,80,61,53,46,70,66,58,37,46,51,27,19,50,31,36,30,62,63,46,46,85,66,21,54,45,57,35,27,72,71,34,67,47,86,84,45,74,45,55,35,81,41,43,39,19,53,25,52,22,51,35,43,40,49,50,42,18,43,48,44,44,57,73,68,62,40,66,84,45,41,53,48,30,46,4,46,43,51,54,42,29,50,73,44,37,44,55,29,42,39,50,34,37,44,54,34,42,52,43,65,56,32,73,65,39,54,50,50,47,53,54,54,54,67,71,101,126,82,77,75,72,87,70,69,88,72,36,72,41,49,51,52,26,47,55,46,43,52,52,50,48,53,50,46,71,42,34,73,77,44,54,61,60,57,47,40,56,50,49,46,43,46,45,31,50,42,52,38,32,56,74,56,35,73,88,42,69,60,55,81,90,71,61,77,63,71,78,61,55,44,71,66,58,37,48,49,26,19,50,31,38,30,62,61,44,46,87,66,21,55,45,56,35,28,71,71,39,68,44,87,83,44,77,47,57,37,80,39,42,40,19,54,23,50,22,50,35,43,41,50,51,42,19,42,48,43,44,57,73,67,63,41,66,85,46,43,54,46,32,46,4,44,42,51,54,41,30,49,72,44,36,44,55,30,44,40,50,33,37,44,54,34,43,52,44,64,56,31,70,65,40,54,52,49,47,52,53,56,58,70,71,105